Protein AF-A0A661AEM9-F1 (afdb_monomer)

Nearest PDB structures (foldseek):
  4ar0-assembly1_A  TM=7.767E-01  e=1.504E-06  Neisseria meningitidis
  4av2-assembly1_A  TM=4.487E-01  e=7.223E-09  Neisseria meningitidis MC58
  7aef-assembly1_q  TM=4.073E-01  e=1.383E-04  Algoriphagus machipongonensis
  7b5h-assembly1_AJ  TM=3.718E-01  e=1.291E-03  Nostoc sp. PCC 7120 = FACHB-418
  8kea-assembly1_C  TM=5.678E-01  e=4.218E-02  unclassified Caudoviricetes

Foldseek 3Di:
DDDDDPPPPPPPDLDQKEFQWWKWWDAQQKIKIKTFIPWFWDWDWDDDWQKIKIKTASYDALAQDKDQPVPLQWGIWHWHDDVVGSIIMIITGGVGDWDWDWDDDTRMIMIITRSNDHGDDMDMDRDDDDPDDDDDDDDDDDDDDDDDDDDDDPPPPPPPWFDWDWDDFAWLVVQLVVLLVSVVAAEAEDPPRTGTDGDTDDRHHSVVVNCVSQVVPQKDWDDDPRYIYIGHPVVVVVVVVVVVD

Sequence (245 aa):
MRKTLLFLLVFIGLYAFNLSDISVSGTEGNTIVEFTFDGEVSYTDFTMDDKIVIDLLNTKGLEGKTWDVNNGGIKNIQISEIPSGDILRVIVSCDQEYSYTISQQDSKLVMEISTGTEDFGPMNIGGAETIPPVEETEVKETETTETQEEVTPPTRVVKKKGISMEFENADMTTALRAIAEYAGMNIVIGDDVKGTVTLKLDNIYWEDALRLILQTKGYAYVIEGNVIRVGTGKQFEAEREAREL

Structure (mmCIF, N/CA/C/O backbone):
data_AF-A0A661AEM9-F1
#
_entry.id   AF-A0A661AEM9-F1
#
loop_
_atom_site.group_PDB
_atom_site.id
_atom_site.type_symbol
_atom_site.label_atom_id
_atom_site.label_alt_id
_atom_site.label_comp_id
_atom_site.label_asym_id
_atom_site.label_entity_id
_atom_site.label_seq_id
_atom_site.pdbx_PDB_ins_code
_atom_site.Cartn_x
_atom_site.Cartn_y
_atom_site.Cartn_z
_atom_site.occupancy
_atom_site.B_iso_or_equiv
_atom_site.auth_seq_id
_atom_site.auth_comp_id
_atom_site.auth_asym_id
_atom_site.auth_atom_id
_atom_site.pdbx_PDB_model_num
ATOM 1 N N . MET A 1 1 ? 42.602 38.478 -17.556 1.00 47.75 1 MET A N 1
ATOM 2 C CA . MET A 1 1 ? 42.141 37.927 -16.262 1.00 47.75 1 MET A CA 1
ATOM 3 C C . MET A 1 1 ? 41.352 36.655 -16.547 1.00 47.75 1 MET A C 1
ATOM 5 O O . MET A 1 1 ? 40.258 36.751 -17.085 1.00 47.75 1 MET A O 1
ATOM 9 N N . ARG A 1 2 ? 41.926 35.468 -16.309 1.00 36.47 2 ARG A N 1
ATOM 10 C CA . ARG A 1 2 ? 41.193 34.195 -16.432 1.00 36.47 2 ARG A CA 1
ATOM 11 C C . ARG A 1 2 ? 40.427 33.981 -15.125 1.00 36.47 2 ARG A C 1
ATOM 13 O O . ARG A 1 2 ? 41.057 33.856 -14.082 1.00 36.47 2 ARG A O 1
ATOM 20 N N . LYS A 1 3 ? 39.093 34.019 -15.172 1.00 38.72 3 LYS A N 1
ATOM 21 C CA . LYS A 1 3 ? 38.240 33.648 -14.037 1.00 38.72 3 LYS A CA 1
ATOM 22 C C . LYS A 1 3 ? 38.179 32.123 -13.991 1.00 38.72 3 LYS A C 1
ATOM 24 O O . LYS A 1 3 ? 37.571 31.513 -14.863 1.00 38.72 3 LYS A O 1
ATOM 29 N N . THR A 1 4 ? 38.852 31.523 -13.018 1.00 40.53 4 THR A N 1
ATOM 30 C CA . THR A 1 4 ? 38.696 30.104 -12.699 1.00 40.53 4 THR A CA 1
ATOM 31 C C . THR A 1 4 ? 37.323 29.938 -12.055 1.00 40.53 4 THR A C 1
ATOM 33 O O . THR A 1 4 ? 37.096 30.431 -10.953 1.00 40.53 4 THR A O 1
ATOM 36 N N . LEU A 1 5 ? 36.383 29.328 -12.776 1.00 41.25 5 LEU A N 1
ATOM 37 C CA . LEU A 1 5 ? 35.077 28.959 -12.241 1.00 41.25 5 LEU A CA 1
ATOM 38 C C . LEU A 1 5 ? 35.270 27.665 -11.441 1.00 41.25 5 LEU A C 1
ATOM 40 O O . LEU A 1 5 ? 35.552 26.615 -12.015 1.00 41.25 5 LEU A O 1
ATOM 44 N N . LEU A 1 6 ? 35.207 27.771 -10.115 1.00 35.97 6 LEU A N 1
ATOM 45 C CA . LEU A 1 6 ? 35.225 26.633 -9.204 1.00 35.97 6 LEU A CA 1
ATOM 46 C C . LEU A 1 6 ? 33.889 25.892 -9.374 1.00 35.97 6 LEU A C 1
ATOM 48 O O . LEU A 1 6 ? 32.856 26.373 -8.915 1.00 35.97 6 LEU A O 1
ATOM 52 N N . PHE A 1 7 ? 33.892 24.762 -10.079 1.00 40.22 7 PHE A N 1
ATOM 53 C CA . PHE A 1 7 ? 32.756 23.845 -10.078 1.00 40.22 7 PHE A CA 1
ATOM 54 C C . PHE A 1 7 ? 32.720 23.162 -8.709 1.00 40.22 7 PHE A C 1
ATOM 56 O O . PHE A 1 7 ? 33.533 22.285 -8.420 1.00 40.22 7 PHE A O 1
ATOM 63 N N . LEU A 1 8 ? 31.807 23.612 -7.849 1.00 33.28 8 LEU A N 1
ATOM 64 C CA . LEU A 1 8 ? 31.432 22.879 -6.649 1.00 33.28 8 LEU A CA 1
ATOM 65 C C . LEU A 1 8 ? 30.644 21.649 -7.116 1.00 33.28 8 LEU A C 1
ATOM 67 O O . LEU A 1 8 ? 29.471 21.742 -7.467 1.00 33.28 8 LEU A O 1
ATOM 71 N N . LEU A 1 9 ? 31.334 20.516 -7.204 1.00 39.66 9 LEU A N 1
ATOM 72 C CA . LEU A 1 9 ? 30.749 19.218 -7.508 1.00 39.66 9 LEU A CA 1
ATOM 73 C C . LEU A 1 9 ? 29.978 18.777 -6.256 1.00 39.66 9 LEU A C 1
ATOM 75 O O . LEU A 1 9 ? 30.563 18.255 -5.309 1.00 39.66 9 LEU A O 1
ATOM 79 N N . VAL A 1 10 ? 28.678 19.074 -6.209 1.00 38.91 10 VAL A N 1
ATOM 80 C CA . VAL A 1 10 ? 27.787 18.496 -5.198 1.00 38.91 10 VAL A CA 1
ATOM 81 C C . VAL A 1 10 ? 27.594 17.037 -5.587 1.00 38.91 10 VAL A C 1
ATOM 83 O O . VAL A 1 10 ? 26.879 16.726 -6.535 1.00 38.91 10 VAL A O 1
ATOM 86 N N . PHE A 1 11 ? 28.291 16.149 -4.884 1.00 41.12 11 PHE A N 1
ATOM 87 C CA . PHE A 1 11 ? 27.979 14.726 -4.866 1.00 41.12 11 PHE A CA 1
ATOM 88 C C . PHE A 1 11 ? 26.597 14.576 -4.220 1.00 41.12 11 PHE A C 1
ATOM 90 O O . PHE A 1 11 ? 26.476 14.613 -2.998 1.00 41.12 11 PHE A O 1
ATOM 97 N N . ILE A 1 12 ? 25.546 14.449 -5.029 1.00 43.31 12 ILE A N 1
ATOM 98 C CA . ILE A 1 12 ? 24.276 13.904 -4.549 1.00 43.31 12 ILE A CA 1
ATOM 99 C C . ILE A 1 12 ? 24.501 12.394 -4.528 1.00 43.31 12 ILE A C 1
ATOM 101 O O . ILE A 1 12 ? 24.427 11.735 -5.560 1.00 43.31 12 ILE A O 1
AT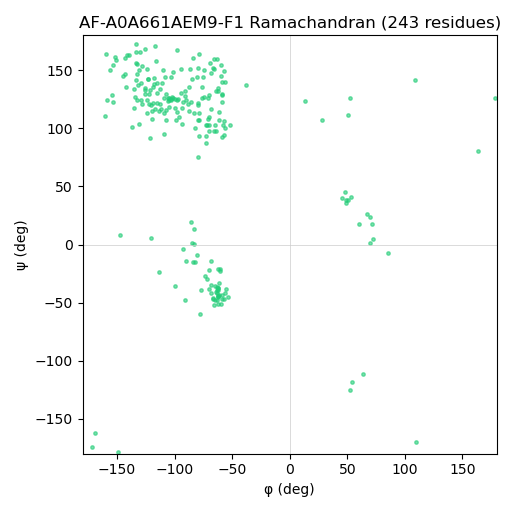OM 105 N N . GLY A 1 13 ? 24.923 11.861 -3.381 1.00 44.94 13 GLY A N 1
ATOM 106 C CA . GLY A 1 13 ? 24.938 10.412 -3.192 1.00 44.94 13 GLY A CA 1
ATOM 107 C C . GLY A 1 13 ? 23.516 9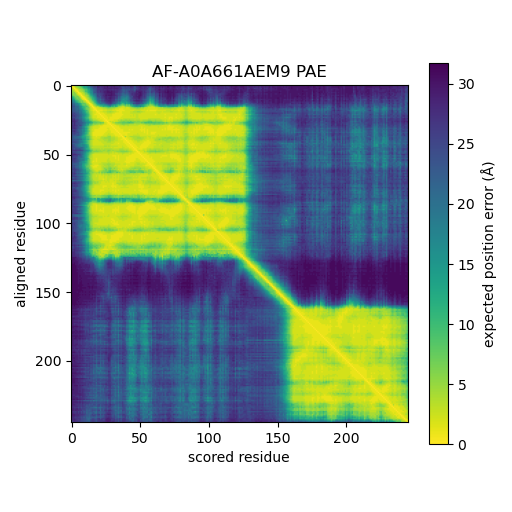.872 -3.348 1.00 44.94 13 GLY A C 1
ATOM 108 O O . GLY A 1 13 ? 22.574 10.559 -2.955 1.00 44.94 13 GLY A O 1
ATOM 109 N N . LEU A 1 14 ? 23.363 8.665 -3.903 1.00 51.03 14 LEU A N 1
ATOM 110 C CA . LEU A 1 14 ? 22.123 7.896 -3.777 1.00 51.03 14 LEU A CA 1
ATOM 111 C C . LEU A 1 14 ? 21.847 7.704 -2.278 1.00 51.03 14 LEU A C 1
ATOM 113 O O . LEU A 1 14 ? 22.427 6.824 -1.642 1.00 51.03 14 LEU A O 1
ATOM 117 N N . TYR A 1 15 ? 21.043 8.587 -1.694 1.00 59.00 15 TYR A N 1
ATOM 118 C CA . TYR A 1 15 ? 20.643 8.501 -0.298 1.00 59.00 15 TYR A CA 1
ATOM 119 C C . TYR A 1 15 ? 19.400 7.621 -0.234 1.00 59.00 15 TYR A C 1
ATOM 121 O O . TYR A 1 15 ? 18.362 7.974 -0.789 1.00 59.00 15 TYR A O 1
ATOM 129 N N . ALA A 1 16 ? 19.525 6.463 0.410 1.00 64.62 16 ALA A N 1
ATOM 130 C CA . ALA A 1 16 ? 18.359 5.736 0.884 1.00 64.62 16 ALA A CA 1
ATOM 131 C C . ALA A 1 16 ? 17.846 6.445 2.142 1.00 64.62 16 ALA A C 1
ATOM 133 O O . ALA A 1 16 ? 18.656 6.803 3.000 1.00 64.62 16 ALA A O 1
ATOM 134 N N . PHE A 1 17 ? 16.534 6.636 2.249 1.00 85.06 17 PHE A N 1
ATOM 135 C CA . PHE A 1 17 ? 15.926 7.175 3.461 1.00 85.06 17 PHE A CA 1
ATOM 136 C C . PHE A 1 17 ? 16.039 6.162 4.598 1.00 85.06 17 PHE A C 1
ATOM 138 O O . PHE A 1 17 ? 16.012 4.949 4.374 1.00 85.06 17 PHE A O 1
ATOM 145 N N . ASN A 1 18 ? 16.165 6.641 5.827 1.00 89.19 18 ASN A N 1
ATOM 146 C CA . ASN A 1 18 ? 16.277 5.805 7.009 1.00 89.19 18 ASN A CA 1
ATOM 147 C C . ASN A 1 18 ? 14.996 5.854 7.842 1.00 89.19 18 ASN A C 1
ATOM 149 O O . ASN A 1 18 ? 14.673 6.894 8.408 1.00 89.19 18 ASN A O 1
ATOM 153 N N . LEU A 1 19 ? 14.298 4.723 7.965 1.00 91.69 19 LEU A N 1
ATOM 154 C CA . LEU A 1 19 ? 13.287 4.500 8.992 1.00 91.69 19 LEU A CA 1
ATOM 155 C C . LEU A 1 19 ? 13.991 4.372 10.346 1.00 91.69 19 LEU A C 1
ATOM 157 O O . LEU A 1 19 ? 14.691 3.393 10.614 1.00 91.69 19 LEU A O 1
ATOM 161 N N . SER A 1 20 ? 13.797 5.380 11.186 1.00 90.88 20 SER A N 1
ATOM 162 C CA . SER A 1 20 ? 14.494 5.533 12.463 1.00 90.88 20 SER A CA 1
ATOM 163 C C . SER A 1 20 ? 13.657 5.078 13.655 1.00 90.88 20 SER A C 1
ATOM 165 O O . SER A 1 20 ? 14.203 4.492 14.589 1.00 90.88 20 SER A O 1
ATOM 167 N N . ASP A 1 21 ? 12.339 5.291 13.611 1.00 91.62 21 ASP A N 1
ATOM 168 C CA . ASP A 1 21 ? 11.442 4.920 14.702 1.00 91.62 21 ASP A CA 1
ATOM 169 C C . ASP A 1 21 ? 10.030 4.584 14.216 1.00 91.62 21 ASP A C 1
ATOM 171 O O . ASP A 1 21 ? 9.601 4.997 13.134 1.00 91.62 21 ASP A O 1
ATOM 175 N N . ILE A 1 22 ? 9.319 3.828 15.050 1.00 93.31 22 ILE A N 1
ATOM 176 C CA . ILE A 1 22 ? 7.912 3.475 14.882 1.00 93.31 22 ILE A CA 1
ATOM 177 C C . ILE A 1 22 ? 7.233 3.680 16.233 1.00 93.31 22 ILE A C 1
ATOM 179 O O . ILE A 1 22 ? 7.686 3.115 17.232 1.00 93.31 22 ILE A O 1
ATOM 183 N N . SER A 1 23 ? 6.144 4.442 16.252 1.00 93.19 23 SER A N 1
ATOM 184 C CA . SER A 1 23 ? 5.339 4.694 17.448 1.00 93.19 23 SER A CA 1
ATOM 185 C C . SER A 1 23 ? 3.889 4.286 17.222 1.00 93.19 23 SER A C 1
ATOM 187 O O . SER A 1 23 ? 3.364 4.469 16.126 1.00 93.19 23 SER A O 1
ATOM 189 N N . VAL A 1 24 ? 3.245 3.733 18.249 1.00 94.25 24 VAL A N 1
ATOM 190 C CA . VAL A 1 24 ? 1.826 3.351 18.221 1.00 94.25 24 VAL A CA 1
ATOM 191 C C . VAL A 1 24 ? 1.089 4.038 19.364 1.00 94.25 24 VAL A C 1
ATOM 193 O O . VAL A 1 24 ? 1.460 3.851 20.520 1.00 94.25 24 VAL A O 1
ATOM 196 N N . SER A 1 25 ? 0.034 4.791 19.072 1.00 93.12 25 SER A N 1
ATOM 197 C CA . SER A 1 25 ? -0.828 5.445 20.069 1.00 93.12 25 SER A CA 1
ATOM 198 C C . SER A 1 25 ? -2.311 5.227 19.762 1.00 93.12 25 SER A C 1
ATOM 200 O O . SER A 1 25 ? -2.678 4.785 18.671 1.00 93.12 25 SER A O 1
ATOM 202 N N . GLY A 1 26 ? -3.172 5.507 20.738 1.00 89.56 26 GLY A N 1
ATOM 203 C CA . GLY A 1 26 ? -4.623 5.467 20.589 1.00 89.56 26 GLY A CA 1
ATOM 204 C C . GLY A 1 26 ? -5.222 6.850 20.761 1.00 89.56 26 GLY A C 1
ATOM 205 O O . GLY A 1 26 ? -4.818 7.592 21.657 1.00 89.56 26 GLY A O 1
ATOM 206 N N . THR A 1 27 ? -6.192 7.163 19.916 1.00 86.69 27 THR A N 1
ATOM 207 C CA . THR A 1 27 ? -7.097 8.306 20.034 1.00 86.69 27 THR A CA 1
ATOM 208 C C . THR A 1 27 ? -8.539 7.800 19.976 1.00 86.69 27 THR A C 1
ATOM 210 O O . THR A 1 27 ? -8.769 6.644 19.616 1.00 86.69 27 THR A O 1
ATOM 213 N N . GLU A 1 28 ? -9.518 8.643 20.309 1.00 85.25 28 GLU A N 1
ATOM 214 C CA . GLU A 1 28 ? -10.933 8.262 20.345 1.00 85.25 28 GLU A CA 1
ATOM 215 C C . GLU A 1 28 ? -11.376 7.596 19.027 1.00 85.25 28 GLU A C 1
ATOM 217 O O . GLU A 1 28 ? -11.591 8.245 18.002 1.00 85.25 28 GLU A O 1
ATOM 222 N N . GLY A 1 29 ? -11.500 6.266 19.059 1.00 84.06 29 GLY A N 1
ATOM 223 C CA . GLY A 1 29 ? -11.920 5.441 17.933 1.00 84.06 29 GLY A CA 1
ATOM 224 C C . GLY A 1 29 ? -10.821 5.011 16.954 1.00 84.06 29 GLY A C 1
ATOM 225 O O . GLY A 1 29 ? -11.112 4.168 16.100 1.00 84.06 29 GLY A O 1
ATOM 226 N N . ASN A 1 30 ? -9.584 5.506 17.068 1.00 90.75 30 ASN A N 1
ATOM 227 C CA . ASN A 1 30 ? -8.516 5.231 16.104 1.00 90.75 30 ASN A CA 1
ATOM 228 C C . ASN A 1 30 ? -7.190 4.825 16.762 1.00 90.75 30 ASN A C 1
ATOM 230 O O . ASN A 1 30 ? -6.798 5.308 17.819 1.00 90.75 30 ASN A O 1
ATOM 234 N N . THR A 1 31 ? -6.447 3.952 16.092 1.00 93.88 31 THR A N 1
ATOM 235 C CA . THR A 1 31 ? -5.056 3.642 16.425 1.00 93.88 31 THR A CA 1
ATOM 236 C C . THR A 1 31 ? -4.142 4.313 15.421 1.00 93.88 31 THR A C 1
ATOM 238 O O . THR A 1 31 ? -4.302 4.140 14.213 1.00 93.88 31 THR A O 1
ATOM 241 N N . ILE A 1 32 ? -3.186 5.082 15.926 1.00 95.25 32 ILE A N 1
ATOM 242 C CA . ILE A 1 32 ? -2.226 5.834 15.131 1.00 95.25 32 ILE A CA 1
ATOM 243 C C . ILE A 1 32 ? -0.899 5.086 15.139 1.00 95.25 32 ILE A C 1
ATOM 245 O O . ILE A 1 32 ? -0.365 4.776 16.202 1.00 95.25 32 ILE A O 1
ATOM 249 N N . VAL A 1 33 ? -0.359 4.812 13.955 1.00 95.62 33 VAL A N 1
ATOM 250 C CA . VAL A 1 33 ? 0.999 4.297 13.771 1.00 95.62 33 VAL A CA 1
ATOM 251 C C . VAL A 1 33 ? 1.816 5.360 13.052 1.00 95.62 33 VAL A C 1
ATOM 253 O O . VAL A 1 33 ? 1.534 5.703 11.904 1.00 95.62 33 VAL A O 1
ATOM 256 N N . GLU A 1 34 ? 2.829 5.892 13.725 1.00 95.44 34 GLU A N 1
ATOM 257 C CA . GLU A 1 34 ? 3.745 6.879 13.160 1.00 95.44 34 GLU A CA 1
ATOM 258 C C . GLU A 1 34 ? 5.077 6.223 12.798 1.00 95.44 34 GLU A C 1
ATOM 260 O O . GLU A 1 34 ? 5.743 5.641 13.654 1.00 95.44 34 GLU A O 1
ATOM 265 N N . PHE A 1 35 ? 5.501 6.372 11.546 1.00 94.44 35 PHE A N 1
ATOM 266 C CA . PHE A 1 35 ? 6.825 5.976 11.069 1.00 94.44 35 PHE A CA 1
ATOM 267 C C . PHE A 1 35 ? 7.683 7.229 10.887 1.00 94.44 35 PHE A C 1
ATOM 269 O O . PHE A 1 35 ? 7.282 8.147 10.170 1.00 94.44 35 PHE A O 1
ATOM 276 N N . THR A 1 36 ? 8.852 7.278 11.530 1.00 93.81 36 THR A N 1
ATOM 277 C CA . THR A 1 36 ? 9.748 8.446 11.494 1.00 93.81 36 THR A CA 1
ATOM 278 C C . THR A 1 36 ? 10.957 8.185 10.610 1.00 93.81 36 THR A C 1
ATOM 280 O O . THR A 1 36 ? 11.714 7.238 10.839 1.00 93.81 36 THR A O 1
ATOM 283 N N . PHE A 1 37 ? 11.184 9.074 9.650 1.00 92.25 37 PHE A N 1
ATOM 284 C CA . PHE A 1 37 ? 12.256 8.994 8.666 1.00 92.25 37 PHE A CA 1
ATOM 285 C C . PHE A 1 37 ? 13.249 10.157 8.792 1.00 92.25 37 PHE A C 1
ATOM 287 O O . PHE A 1 37 ? 13.004 11.138 9.496 1.00 92.25 37 PHE A O 1
ATOM 294 N N . ASP A 1 38 ? 14.366 10.076 8.074 1.00 85.31 38 ASP A N 1
ATOM 295 C CA . ASP A 1 38 ? 15.308 11.188 7.880 1.00 85.31 38 ASP A CA 1
ATOM 296 C C . ASP A 1 38 ? 14.925 12.124 6.712 1.00 85.31 38 ASP A C 1
ATOM 298 O O . ASP A 1 38 ? 15.605 13.123 6.466 1.00 85.31 38 ASP A O 1
ATOM 302 N N . GLY A 1 39 ? 13.805 11.854 6.033 1.00 80.44 39 GLY A N 1
ATOM 303 C CA . GLY A 1 39 ? 13.255 12.685 4.964 1.00 80.44 39 GLY A CA 1
ATOM 304 C C . GLY A 1 39 ? 11.864 12.240 4.504 1.00 80.44 39 GLY A C 1
ATOM 305 O O . GLY A 1 39 ? 11.249 11.357 5.095 1.00 80.44 39 GLY A O 1
ATOM 306 N N . GLU A 1 40 ? 11.357 12.879 3.451 1.00 77.44 40 GLU A N 1
ATOM 307 C CA . GLU A 1 40 ? 10.081 12.511 2.832 1.00 77.44 40 GLU A CA 1
ATOM 308 C C . GLU A 1 40 ? 10.240 11.221 2.019 1.00 77.44 40 GLU A C 1
ATOM 310 O O . GLU A 1 40 ? 11.114 11.131 1.156 1.00 77.44 40 GLU A O 1
ATOM 315 N N . VAL A 1 41 ? 9.388 10.229 2.279 1.00 79.19 41 VAL A N 1
ATOM 316 C CA . VAL A 1 41 ? 9.497 8.901 1.666 1.00 79.19 41 VAL A CA 1
ATOM 317 C C . VAL A 1 41 ? 8.404 8.665 0.633 1.00 79.19 41 VAL A C 1
ATOM 319 O O . VAL A 1 41 ? 7.259 9.078 0.789 1.00 79.19 41 VAL A O 1
ATOM 322 N N . SER A 1 42 ? 8.754 7.956 -0.438 1.00 76.69 42 SER A N 1
ATOM 323 C CA . SER A 1 42 ? 7.765 7.413 -1.371 1.00 76.69 42 SER A CA 1
ATOM 324 C C . SER A 1 42 ? 7.309 6.042 -0.889 1.00 76.69 42 SER A C 1
ATOM 326 O O . SER A 1 42 ? 8.140 5.209 -0.524 1.00 76.69 42 SER A O 1
ATOM 328 N N . TYR A 1 43 ? 6.004 5.790 -0.924 1.00 80.00 43 TYR A N 1
ATOM 329 C CA . TYR A 1 43 ? 5.431 4.532 -0.460 1.00 80.00 43 TYR A CA 1
ATOM 330 C C . TYR A 1 43 ? 4.250 4.084 -1.323 1.00 80.00 43 TYR A C 1
ATOM 332 O O . TYR A 1 43 ? 3.633 4.877 -2.036 1.00 80.00 43 TYR A O 1
ATOM 340 N N . THR A 1 44 ? 3.932 2.799 -1.231 1.00 69.88 44 THR A N 1
ATOM 341 C CA . THR A 1 44 ? 2.652 2.223 -1.659 1.00 69.88 44 THR A CA 1
ATOM 342 C C . THR A 1 44 ? 2.110 1.355 -0.539 1.00 69.88 44 THR A C 1
ATOM 344 O O . THR A 1 44 ? 2.897 0.772 0.201 1.00 69.88 44 THR A O 1
ATOM 347 N N . ASP A 1 45 ? 0.797 1.224 -0.424 1.00 79.94 45 ASP A N 1
ATOM 348 C CA . ASP A 1 45 ? 0.166 0.406 0.604 1.00 79.94 45 ASP A CA 1
ATOM 349 C C . ASP A 1 45 ? -0.944 -0.483 0.035 1.00 79.94 45 ASP A C 1
ATOM 351 O O . ASP A 1 45 ? -1.483 -0.225 -1.044 1.00 79.94 45 ASP A O 1
ATOM 355 N N . PHE A 1 46 ? -1.240 -1.575 0.736 1.00 65.62 46 PHE A N 1
ATOM 356 C CA . PHE A 1 46 ? -2.348 -2.476 0.428 1.00 65.62 46 PHE A CA 1
ATOM 357 C C . PHE A 1 46 ? -2.742 -3.309 1.651 1.00 65.62 46 PHE A C 1
ATOM 359 O O . PHE A 1 46 ? -1.971 -3.462 2.599 1.00 65.62 46 PHE A O 1
ATOM 366 N N . THR A 1 47 ? -3.926 -3.915 1.603 1.00 68.06 47 THR A N 1
ATOM 367 C CA . THR A 1 47 ? -4.394 -4.863 2.622 1.00 68.06 47 THR A CA 1
ATOM 368 C C . THR A 1 47 ? -4.271 -6.301 2.125 1.00 68.06 47 THR A C 1
ATOM 370 O O . THR A 1 47 ? -4.481 -6.594 0.949 1.00 68.06 47 THR A O 1
ATOM 373 N N . MET A 1 48 ? -3.939 -7.217 3.029 1.00 63.06 48 MET A N 1
ATOM 374 C CA . MET A 1 48 ? -3.979 -8.660 2.818 1.00 63.06 48 MET A CA 1
ATOM 375 C C . MET A 1 48 ? -4.591 -9.309 4.061 1.00 63.06 48 MET A C 1
ATOM 377 O O . MET A 1 48 ? -3.906 -9.466 5.070 1.00 63.06 48 MET A O 1
ATOM 381 N N . ASP A 1 49 ? -5.870 -9.678 3.986 1.00 82.38 49 ASP A N 1
ATOM 382 C CA . ASP A 1 49 ? -6.648 -10.190 5.120 1.00 82.38 49 ASP A CA 1
ATOM 383 C C . ASP A 1 49 ? -6.601 -9.230 6.330 1.00 82.38 49 ASP A C 1
ATOM 385 O O . ASP A 1 49 ? -7.005 -8.075 6.232 1.00 82.38 49 ASP A O 1
ATOM 389 N N . ASP A 1 50 ? -6.066 -9.689 7.465 1.00 79.38 50 ASP A N 1
ATOM 390 C CA . ASP A 1 50 ? -5.881 -8.910 8.691 1.00 79.38 50 ASP A CA 1
ATOM 391 C C . ASP A 1 50 ? -4.605 -8.053 8.684 1.00 79.38 50 ASP A C 1
ATOM 393 O O . ASP A 1 50 ? -4.176 -7.592 9.738 1.00 79.38 50 ASP A O 1
ATOM 397 N N . LYS A 1 51 ? -3.948 -7.866 7.532 1.00 83.62 51 LYS A N 1
ATOM 398 C CA . LYS A 1 51 ? -2.655 -7.171 7.436 1.00 83.62 51 LYS A CA 1
ATOM 399 C C . LYS A 1 51 ? -2.738 -5.932 6.578 1.00 83.62 51 LYS A C 1
ATOM 401 O O . LYS A 1 51 ? -3.224 -5.990 5.454 1.00 83.62 51 LYS A O 1
ATOM 406 N N . ILE A 1 52 ? -2.145 -4.852 7.059 1.00 83.06 52 ILE A N 1
ATOM 407 C CA . ILE A 1 52 ? -1.844 -3.670 6.258 1.00 83.06 52 ILE A CA 1
ATOM 408 C C . ILE A 1 52 ? -0.363 -3.737 5.901 1.00 83.06 52 ILE A C 1
ATOM 410 O O . ILE A 1 52 ? 0.492 -3.908 6.771 1.00 83.06 52 ILE A O 1
ATOM 414 N N . VAL A 1 53 ? -0.053 -3.650 4.616 1.00 82.19 53 VAL A N 1
ATOM 415 C CA . VAL A 1 53 ? 1.306 -3.736 4.089 1.00 82.19 53 VAL A CA 1
ATOM 416 C C . VAL A 1 53 ? 1.670 -2.402 3.464 1.00 82.19 53 VAL A C 1
ATOM 418 O O . VAL A 1 53 ? 0.908 -1.879 2.660 1.00 82.19 53 VAL A O 1
ATOM 421 N N . ILE A 1 54 ? 2.837 -1.869 3.818 1.00 87.00 54 ILE A N 1
ATOM 422 C CA . ILE A 1 54 ? 3.402 -0.646 3.246 1.00 87.00 54 ILE A CA 1
ATOM 423 C C . ILE A 1 54 ? 4.747 -1.003 2.622 1.00 87.00 54 ILE A C 1
ATOM 425 O O . ILE A 1 54 ? 5.654 -1.456 3.314 1.00 87.00 54 ILE A O 1
ATOM 429 N N . ASP A 1 55 ? 4.888 -0.778 1.327 1.00 81.38 55 ASP A N 1
ATOM 430 C CA . ASP A 1 55 ? 6.153 -0.874 0.612 1.00 81.38 55 ASP A CA 1
ATOM 431 C C . ASP A 1 55 ? 6.764 0.527 0.516 1.00 81.38 55 ASP A C 1
ATOM 433 O O . ASP A 1 55 ? 6.252 1.392 -0.196 1.00 81.38 55 ASP A O 1
ATOM 437 N N . LEU A 1 56 ? 7.849 0.753 1.255 1.00 83.50 56 LEU A N 1
ATOM 438 C CA . LEU A 1 56 ? 8.612 1.999 1.288 1.00 83.50 56 LEU A CA 1
ATOM 439 C C . LEU A 1 56 ? 9.754 1.910 0.270 1.00 83.50 56 LEU A C 1
ATOM 441 O O . LEU A 1 56 ? 10.586 1.002 0.335 1.00 83.50 56 LEU A O 1
ATOM 445 N N . LEU A 1 57 ? 9.800 2.842 -0.678 1.00 78.06 57 LEU A N 1
ATOM 446 C CA . LEU A 1 57 ? 10.781 2.838 -1.762 1.00 78.06 57 LEU A CA 1
ATOM 447 C C . LEU A 1 57 ? 12.083 3.501 -1.311 1.00 78.06 57 LEU A C 1
ATOM 449 O O . LEU A 1 57 ? 12.055 4.512 -0.609 1.00 78.06 57 LEU A O 1
ATOM 453 N N . ASN A 1 58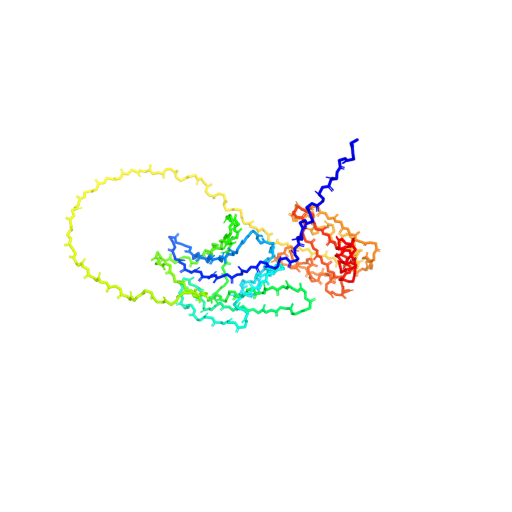 ? 13.222 2.960 -1.752 1.00 81.75 58 ASN A N 1
ATOM 454 C CA . ASN A 1 58 ? 14.562 3.476 -1.454 1.00 81.75 58 ASN A CA 1
ATOM 455 C C . ASN A 1 58 ? 14.769 3.744 0.045 1.00 81.75 58 ASN A C 1
ATOM 457 O O . ASN A 1 58 ? 15.406 4.724 0.426 1.00 81.75 58 ASN A O 1
ATOM 461 N N . THR A 1 59 ? 14.179 2.908 0.897 1.00 85.00 59 THR A N 1
ATOM 462 C CA . THR A 1 59 ? 14.176 3.090 2.350 1.00 85.00 59 THR A CA 1
ATOM 463 C C . THR A 1 59 ? 14.885 1.916 3.009 1.00 85.00 59 THR A C 1
ATOM 465 O O . THR A 1 59 ? 14.790 0.782 2.548 1.00 85.00 59 THR A O 1
ATOM 468 N N . LYS A 1 60 ? 15.622 2.196 4.079 1.00 89.38 60 LYS A N 1
ATOM 469 C CA . LYS A 1 60 ? 16.345 1.235 4.918 1.00 89.38 60 LYS A CA 1
ATOM 470 C C . LYS A 1 60 ? 16.068 1.536 6.385 1.00 89.38 60 LYS A C 1
ATOM 472 O O . LYS A 1 60 ? 15.502 2.574 6.706 1.00 89.38 60 LYS A O 1
ATOM 477 N N . GLY A 1 61 ? 16.513 0.678 7.283 1.00 85.12 61 GLY A N 1
ATOM 478 C CA . GLY A 1 61 ? 16.333 0.799 8.720 1.00 85.12 61 GLY A CA 1
ATOM 479 C C . GLY A 1 61 ? 15.354 -0.227 9.278 1.00 85.12 61 GLY A C 1
ATOM 480 O O . GLY A 1 61 ? 14.319 -0.538 8.692 1.00 85.12 61 GLY A O 1
ATOM 481 N N . LEU A 1 62 ? 15.697 -0.731 10.464 1.00 83.81 62 LEU A N 1
ATOM 482 C CA . LEU A 1 62 ? 14.898 -1.677 11.243 1.00 83.81 62 LEU A CA 1
ATOM 483 C C . LEU A 1 62 ? 14.600 -3.015 10.539 1.00 83.81 62 LEU A C 1
ATOM 485 O O . LEU A 1 62 ? 13.717 -3.751 10.978 1.00 83.81 62 LEU A O 1
ATOM 489 N N . GLU A 1 63 ? 15.350 -3.358 9.495 1.00 82.50 63 GLU A N 1
ATOM 490 C CA . GLU A 1 63 ? 15.172 -4.572 8.704 1.00 82.50 63 GLU A CA 1
ATOM 491 C C . GLU A 1 63 ? 15.227 -5.835 9.568 1.00 82.50 63 GLU A C 1
ATOM 493 O O . GLU A 1 63 ? 16.047 -5.969 10.480 1.00 82.50 63 GLU A O 1
ATOM 498 N N . GLY A 1 64 ? 14.357 -6.799 9.260 1.00 73.75 64 GLY A N 1
ATOM 499 C CA . GLY A 1 64 ? 14.320 -8.098 9.929 1.00 73.75 64 GLY A CA 1
ATOM 500 C C . GLY A 1 64 ? 13.771 -8.054 11.357 1.00 73.75 64 GLY A C 1
ATOM 501 O O . GLY A 1 64 ? 13.787 -9.083 12.035 1.00 73.75 64 GLY A O 1
ATOM 502 N N . LYS A 1 65 ? 13.288 -6.897 11.827 1.00 84.06 65 LYS A N 1
ATOM 503 C CA . LYS A 1 65 ? 12.666 -6.763 13.146 1.00 84.06 65 LYS A CA 1
ATOM 504 C C . LYS A 1 65 ? 11.177 -7.098 13.104 1.00 84.06 65 LYS A C 1
ATOM 506 O O . LYS A 1 65 ? 10.489 -6.947 12.093 1.00 84.06 65 LYS A O 1
ATOM 511 N N . THR A 1 66 ? 10.676 -7.580 14.233 1.00 88.75 66 THR A N 1
ATOM 512 C CA . THR A 1 66 ? 9.252 -7.801 14.490 1.00 88.75 66 THR A CA 1
ATOM 513 C C . THR A 1 66 ? 8.976 -7.442 15.939 1.00 88.75 66 THR A C 1
ATOM 515 O O . THR A 1 66 ? 9.750 -7.823 16.818 1.00 88.75 66 THR A O 1
ATOM 518 N N . TRP A 1 67 ? 7.889 -6.718 16.178 1.00 89.75 67 TRP A N 1
ATOM 519 C CA . TRP A 1 67 ? 7.462 -6.307 17.510 1.00 89.75 67 TRP A CA 1
ATOM 520 C C . TRP A 1 67 ? 6.029 -6.734 17.754 1.00 89.75 67 TRP A C 1
ATOM 522 O O . TRP A 1 67 ? 5.147 -6.439 16.948 1.00 89.75 67 TRP A O 1
ATOM 532 N N . ASP A 1 68 ? 5.805 -7.387 18.887 1.00 87.44 68 ASP A N 1
ATOM 533 C CA . ASP A 1 68 ? 4.470 -7.685 19.385 1.00 87.44 68 ASP A CA 1
ATOM 534 C C . ASP A 1 68 ? 3.897 -6.423 20.040 1.00 87.44 68 ASP A C 1
ATOM 536 O O . ASP A 1 68 ? 4.413 -5.951 21.052 1.00 87.44 68 ASP A O 1
ATOM 540 N N . VAL A 1 69 ? 2.850 -5.861 19.437 1.00 90.50 69 VAL A N 1
ATOM 541 C CA . VAL A 1 69 ? 2.204 -4.617 19.888 1.00 90.50 69 VAL A CA 1
ATOM 542 C C . VAL A 1 69 ? 1.067 -4.938 20.857 1.00 90.50 69 VAL A C 1
ATOM 544 O O . VAL A 1 69 ? 1.004 -4.365 21.939 1.00 90.50 69 VAL A O 1
ATOM 547 N N . ASN A 1 70 ? 0.202 -5.891 20.491 1.00 90.69 70 ASN A N 1
ATOM 548 C CA . ASN A 1 70 ? -0.949 -6.367 21.272 1.00 90.69 70 ASN A CA 1
ATOM 549 C C . ASN A 1 70 ? -1.807 -5.252 21.901 1.00 90.69 70 ASN A C 1
ATOM 551 O O . ASN A 1 70 ? -2.253 -5.375 23.043 1.00 90.69 70 ASN A O 1
ATOM 555 N N . ASN A 1 71 ? -2.025 -4.162 21.169 1.00 89.81 71 ASN A N 1
ATOM 556 C CA . ASN A 1 71 ? -2.785 -3.008 21.641 1.00 89.81 71 ASN A CA 1
ATOM 557 C C . ASN A 1 71 ? -3.404 -2.251 20.458 1.00 89.81 71 ASN A C 1
ATOM 559 O O . ASN A 1 71 ? -2.898 -2.347 19.339 1.00 89.81 71 ASN A O 1
ATOM 563 N N . GLY A 1 72 ? -4.501 -1.525 20.692 1.00 91.12 72 GLY A N 1
ATOM 564 C CA . GLY A 1 72 ? -5.185 -0.742 19.659 1.00 91.12 72 GLY A CA 1
ATOM 565 C C . GLY A 1 72 ? -5.537 -1.560 18.412 1.00 91.12 72 GLY A C 1
ATOM 566 O O . GLY A 1 72 ? -5.278 -1.128 17.301 1.00 91.12 72 GLY A O 1
ATOM 567 N N . GLY A 1 73 ? -5.999 -2.803 18.565 1.00 91.25 73 GLY A N 1
ATOM 568 C CA . GLY A 1 73 ? -6.309 -3.682 17.428 1.00 91.25 73 GLY A CA 1
ATOM 569 C C . GLY A 1 73 ? -5.099 -4.178 16.616 1.00 91.25 73 GLY A C 1
ATOM 570 O O . GLY A 1 73 ? -5.284 -4.932 15.662 1.00 91.25 73 GLY A O 1
ATOM 571 N N . ILE A 1 74 ? -3.860 -3.819 16.978 1.00 96.06 74 ILE A N 1
ATOM 572 C CA . ILE A 1 74 ? -2.629 -4.282 16.319 1.00 96.06 74 ILE A CA 1
ATOM 573 C C . ILE A 1 74 ? -2.026 -5.446 17.112 1.00 96.06 74 ILE A C 1
ATOM 575 O O . ILE A 1 74 ? -1.709 -5.321 18.295 1.00 96.06 74 ILE A O 1
ATOM 579 N N . LYS A 1 75 ? -1.808 -6.584 16.442 1.00 92.44 75 LYS A N 1
ATOM 580 C CA . LYS A 1 75 ? -1.098 -7.753 16.984 1.00 92.44 75 LYS A CA 1
ATOM 581 C C . LYS A 1 75 ? 0.413 -7.522 16.963 1.00 92.44 75 LYS A C 1
ATOM 583 O O . LYS A 1 75 ? 1.057 -7.551 18.007 1.00 92.44 75 LYS A O 1
ATOM 588 N N . ASN A 1 76 ? 0.980 -7.287 15.780 1.00 91.69 76 ASN A N 1
ATOM 589 C CA . ASN A 1 76 ? 2.418 -7.081 15.599 1.00 91.69 76 ASN A CA 1
ATOM 590 C C . ASN A 1 76 ? 2.737 -6.194 14.394 1.00 91.69 76 ASN A C 1
ATOM 592 O O . ASN A 1 76 ? 1.918 -6.036 13.488 1.00 91.69 76 ASN A O 1
ATOM 596 N N . ILE A 1 77 ? 3.950 -5.647 14.394 1.00 94.81 77 ILE A N 1
ATOM 597 C CA . ILE A 1 77 ? 4.534 -4.918 13.267 1.00 94.81 77 ILE A CA 1
ATOM 598 C C . ILE A 1 77 ? 5.838 -5.609 12.875 1.00 94.81 77 ILE A C 1
ATOM 600 O O . ILE A 1 77 ? 6.688 -5.865 13.727 1.00 94.81 77 ILE A O 1
ATOM 604 N N . GLN A 1 78 ? 6.001 -5.915 11.591 1.00 92.19 78 GLN A N 1
ATOM 605 C CA . GLN A 1 78 ? 7.184 -6.559 11.025 1.00 92.19 78 GLN A CA 1
ATOM 606 C C . GLN A 1 78 ? 7.786 -5.698 9.916 1.00 92.19 78 GLN A C 1
ATOM 608 O O . GLN A 1 78 ? 7.063 -5.125 9.106 1.00 92.19 78 GLN A O 1
ATOM 613 N N . ILE A 1 79 ? 9.116 -5.674 9.844 1.00 92.44 79 ILE A N 1
ATOM 614 C CA . ILE A 1 79 ? 9.876 -4.984 8.801 1.00 92.44 79 ILE A CA 1
ATOM 615 C C . ILE A 1 79 ? 10.707 -6.012 8.035 1.00 92.44 79 ILE A C 1
ATOM 617 O O . ILE A 1 79 ? 11.530 -6.723 8.614 1.00 92.44 79 ILE A O 1
ATOM 621 N N . SER A 1 80 ? 10.503 -6.096 6.724 1.00 79.75 80 SER A N 1
ATOM 622 C CA . SER A 1 80 ? 11.229 -6.997 5.828 1.00 79.75 80 SER A CA 1
ATOM 623 C C . SER A 1 80 ? 11.847 -6.219 4.679 1.00 79.75 80 SER A C 1
ATOM 625 O O . SER A 1 80 ? 11.177 -5.426 4.032 1.00 79.75 80 SER A O 1
ATOM 627 N N . GLU A 1 81 ? 13.103 -6.499 4.360 1.00 78.81 81 GLU A N 1
ATOM 628 C CA . GLU A 1 81 ? 13.718 -6.006 3.129 1.00 78.81 81 GLU A CA 1
ATOM 629 C C . GLU A 1 81 ? 13.292 -6.887 1.945 1.00 78.81 81 GLU A C 1
ATOM 631 O O . GLU A 1 81 ? 13.150 -8.108 2.086 1.00 78.81 81 GLU A O 1
ATOM 636 N N . ILE A 1 82 ? 13.098 -6.276 0.776 1.00 66.38 82 ILE A N 1
ATOM 637 C CA . ILE A 1 82 ? 12.982 -6.971 -0.508 1.00 66.38 82 ILE A CA 1
ATOM 638 C C . ILE A 1 82 ? 14.257 -6.653 -1.309 1.00 66.38 82 ILE A C 1
ATOM 640 O O . ILE A 1 82 ? 14.313 -5.623 -1.986 1.00 66.38 82 ILE A O 1
ATOM 644 N N . PRO A 1 83 ? 15.284 -7.531 -1.267 1.00 53.00 83 PRO A N 1
ATOM 645 C CA . PRO A 1 83 ? 16.628 -7.217 -1.767 1.00 53.00 83 PRO A CA 1
ATOM 646 C C . PRO A 1 83 ? 16.704 -6.904 -3.263 1.00 53.00 83 PRO A C 1
ATOM 648 O O . PRO A 1 83 ? 17.668 -6.310 -3.727 1.00 53.00 83 PRO A O 1
ATOM 651 N N . SER A 1 84 ? 15.714 -7.337 -4.043 1.00 51.81 84 SER A N 1
ATOM 652 C CA . SER A 1 84 ? 15.695 -7.152 -5.493 1.00 51.81 84 SER A CA 1
ATOM 653 C C . SER A 1 84 ? 15.167 -5.787 -5.943 1.00 51.81 84 SER A C 1
ATOM 655 O O . SER A 1 84 ? 15.053 -5.590 -7.147 1.00 51.81 84 SER A O 1
ATOM 657 N N . GLY A 1 85 ? 14.780 -4.887 -5.029 1.00 51.19 85 GLY A N 1
ATOM 658 C CA . GLY A 1 85 ? 14.125 -3.629 -5.411 1.00 51.19 85 GLY A CA 1
ATOM 659 C C . GLY A 1 85 ? 14.384 -2.407 -4.531 1.00 51.19 85 GLY A C 1
ATOM 660 O O . GLY A 1 85 ? 13.697 -1.412 -4.745 1.00 51.19 85 GLY A O 1
ATOM 661 N N . ASP A 1 86 ? 15.310 -2.468 -3.564 1.00 72.88 86 ASP A N 1
ATOM 662 C CA . ASP A 1 86 ? 15.527 -1.411 -2.553 1.00 72.88 86 ASP A CA 1
ATOM 663 C C . ASP A 1 86 ? 14.219 -0.980 -1.855 1.00 72.88 86 ASP A C 1
ATOM 665 O O . ASP A 1 86 ? 13.972 0.200 -1.598 1.00 72.88 86 ASP A O 1
ATOM 669 N N . ILE A 1 87 ? 13.346 -1.957 -1.583 1.00 78.25 87 ILE A N 1
ATOM 670 C CA . ILE A 1 87 ? 12.053 -1.750 -0.925 1.00 78.25 87 ILE A CA 1
ATOM 671 C C . ILE A 1 87 ? 12.122 -2.283 0.503 1.00 78.25 87 ILE A C 1
ATOM 673 O O . ILE A 1 87 ? 12.475 -3.447 0.727 1.00 78.25 87 ILE A O 1
ATOM 677 N N . LEU A 1 88 ? 11.702 -1.447 1.451 1.00 84.38 88 LEU A N 1
ATOM 678 C CA . LEU A 1 88 ? 11.443 -1.834 2.830 1.00 84.38 88 LEU A CA 1
ATOM 679 C C . LEU A 1 88 ? 9.944 -2.074 3.004 1.00 84.38 88 LEU A C 1
ATOM 681 O O . LEU A 1 88 ? 9.139 -1.155 2.889 1.00 84.38 88 LEU A O 1
ATOM 685 N N . ARG A 1 89 ? 9.562 -3.317 3.278 1.00 85.81 89 ARG A N 1
ATOM 686 C CA . ARG A 1 89 ? 8.174 -3.711 3.510 1.00 85.81 89 ARG A CA 1
ATOM 687 C C . ARG A 1 89 ? 7.850 -3.678 4.997 1.00 85.81 89 ARG A C 1
ATOM 689 O O . ARG A 1 89 ? 8.390 -4.472 5.768 1.00 85.81 89 ARG A O 1
ATOM 696 N N . VAL A 1 90 ? 6.914 -2.818 5.374 1.00 94.50 90 VAL A N 1
ATOM 697 C CA . VAL A 1 90 ? 6.254 -2.805 6.680 1.00 94.50 90 VAL A CA 1
ATOM 698 C C . VAL A 1 90 ? 4.998 -3.660 6.606 1.00 94.50 90 VAL A C 1
ATOM 700 O O . VAL A 1 90 ? 4.202 -3.519 5.684 1.00 94.50 90 VAL A O 1
ATOM 703 N N . ILE A 1 91 ? 4.801 -4.538 7.580 1.00 89.94 91 ILE A N 1
ATOM 704 C CA . ILE A 1 91 ? 3.607 -5.371 7.711 1.00 89.94 91 ILE A CA 1
ATOM 705 C C . ILE A 1 91 ? 3.021 -5.114 9.094 1.00 89.94 91 ILE A C 1
ATOM 707 O O . ILE A 1 91 ? 3.627 -5.482 10.097 1.00 89.94 91 ILE A O 1
ATOM 711 N N . VAL A 1 92 ? 1.844 -4.504 9.146 1.00 95.12 92 VAL A N 1
ATOM 712 C CA . VAL A 1 92 ? 1.058 -4.299 10.365 1.00 95.12 92 VAL A CA 1
ATOM 713 C C . VAL A 1 92 ? -0.011 -5.387 10.405 1.00 95.12 92 VAL A C 1
ATOM 715 O O . VAL A 1 92 ? -0.940 -5.368 9.603 1.00 95.12 92 VAL A O 1
ATOM 718 N N . SER A 1 93 ? 0.133 -6.371 11.295 1.00 91.75 93 SER A N 1
ATOM 719 C CA . SER A 1 93 ? -0.891 -7.402 11.506 1.00 91.75 93 SER A CA 1
ATOM 720 C C . SER A 1 93 ? -1.889 -6.931 12.557 1.00 91.75 93 SER A C 1
ATOM 722 O O . SER A 1 93 ? -1.509 -6.705 13.705 1.00 91.75 93 SER A O 1
ATOM 724 N N . CYS A 1 94 ? -3.160 -6.856 12.190 1.00 92.69 94 CYS A N 1
ATOM 725 C CA . CYS A 1 94 ? -4.273 -6.454 13.040 1.00 92.69 94 CYS A CA 1
ATOM 726 C C . CYS A 1 94 ? -5.025 -7.669 13.604 1.00 92.69 94 CYS A C 1
ATOM 728 O O . CYS A 1 94 ? -4.797 -8.811 13.197 1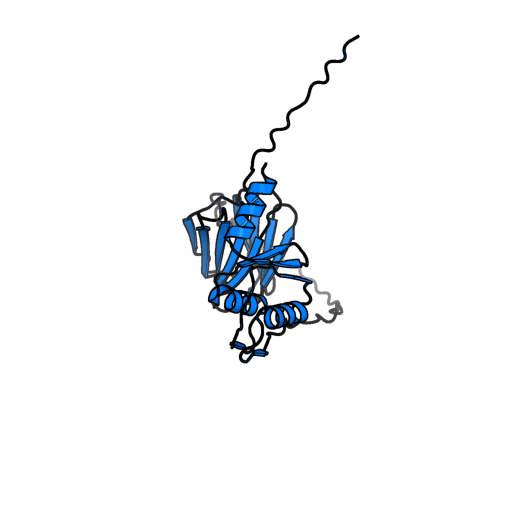.00 92.69 94 CYS A O 1
ATOM 730 N N . ASP A 1 95 ? -5.898 -7.464 14.590 1.00 92.44 95 ASP A N 1
ATOM 731 C CA . ASP A 1 95 ? -6.739 -8.532 15.140 1.00 92.44 95 ASP A CA 1
ATOM 732 C C . ASP A 1 95 ? -7.887 -8.950 14.207 1.00 92.44 95 ASP A C 1
ATOM 734 O O . ASP A 1 95 ? -8.255 -10.130 14.190 1.00 92.44 95 ASP A O 1
ATOM 738 N N . GLN A 1 96 ? -8.333 -8.018 13.368 1.00 86.06 96 GLN A N 1
ATOM 739 C CA . GLN A 1 96 ? -9.337 -8.147 12.320 1.00 86.06 96 GLN A CA 1
ATOM 740 C C . GLN A 1 96 ? -9.033 -7.179 11.162 1.00 86.06 96 GLN A C 1
ATOM 742 O O . GLN A 1 96 ? -8.044 -6.446 11.184 1.00 86.06 96 GLN A O 1
ATOM 747 N N . GLU A 1 97 ? -9.890 -7.167 10.143 1.00 82.00 97 GLU A N 1
ATOM 748 C CA . GLU A 1 97 ? -9.803 -6.201 9.048 1.00 82.00 97 GLU A CA 1
ATOM 749 C C . GLU A 1 97 ? -10.334 -4.827 9.494 1.00 82.00 97 GLU A C 1
ATOM 751 O O . GLU A 1 97 ? -11.467 -4.711 9.965 1.00 82.00 97 GLU A O 1
ATOM 756 N N . TYR A 1 98 ? -9.522 -3.783 9.317 1.00 84.56 98 TYR A N 1
ATOM 757 C CA . TYR A 1 98 ? -9.866 -2.400 9.647 1.00 84.56 98 TYR A CA 1
ATOM 758 C C . TYR A 1 98 ? -9.705 -1.483 8.435 1.00 84.56 98 TYR A C 1
ATOM 760 O O . TYR A 1 98 ? -8.839 -1.696 7.587 1.00 84.56 98 TYR A O 1
ATOM 768 N N . SER A 1 99 ? -10.493 -0.407 8.385 1.00 74.56 99 SER A N 1
ATOM 769 C CA . SER A 1 99 ? -10.198 0.711 7.488 1.00 74.56 99 SER A CA 1
ATOM 770 C C . SER A 1 99 ? -9.041 1.540 8.034 1.00 74.56 99 SER A C 1
ATOM 772 O O . SER A 1 99 ? -8.952 1.754 9.242 1.00 74.56 99 SER A O 1
ATOM 774 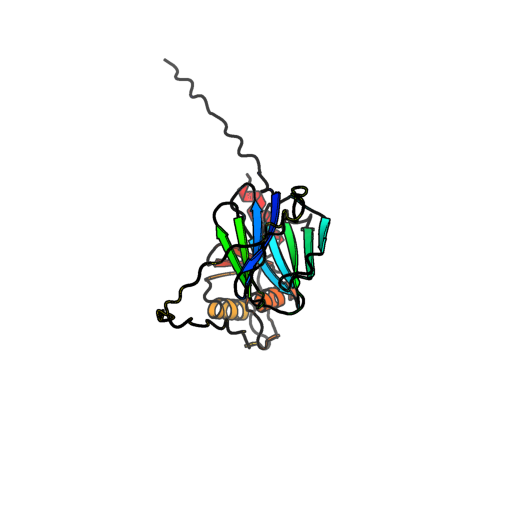N N . TYR A 1 100 ? -8.202 2.061 7.143 1.00 84.56 100 TYR A N 1
ATOM 775 C CA . TYR A 1 100 ? -7.112 2.952 7.513 1.00 84.56 100 TYR A CA 1
ATOM 776 C C . TYR A 1 100 ? -6.925 4.079 6.494 1.00 84.56 100 TYR A C 1
ATOM 778 O O . TYR A 1 100 ? -7.400 4.009 5.356 1.00 84.56 100 TYR A O 1
ATOM 786 N N . THR A 1 101 ? -6.212 5.119 6.912 1.00 69.38 101 THR A N 1
ATOM 787 C CA . THR A 1 101 ? -5.664 6.150 6.029 1.00 69.38 101 THR A CA 1
ATOM 788 C C . THR A 1 101 ? -4.181 6.334 6.313 1.00 69.38 101 THR A C 1
ATOM 790 O O . THR A 1 101 ? -3.727 6.048 7.418 1.00 69.38 101 THR A O 1
ATOM 793 N N . ILE A 1 102 ? -3.422 6.788 5.317 1.00 77.62 102 ILE A N 1
ATOM 794 C CA . ILE A 1 102 ? -2.014 7.144 5.480 1.00 77.62 102 ILE A CA 1
ATOM 795 C C . ILE A 1 102 ? -1.820 8.579 4.989 1.00 77.62 102 ILE A C 1
ATOM 797 O O . ILE A 1 102 ? -2.310 8.953 3.922 1.00 77.62 102 ILE A O 1
ATOM 801 N N . SER A 1 103 ? -1.116 9.390 5.775 1.00 74.00 103 SER A N 1
ATOM 802 C CA . SER A 1 103 ? -0.744 10.759 5.423 1.00 74.00 103 SER A CA 1
ATOM 803 C C . SER A 1 103 ? 0.738 11.006 5.697 1.00 74.00 103 SER A C 1
ATOM 805 O O . SER A 1 103 ? 1.266 10.586 6.722 1.00 74.00 103 SER A O 1
ATOM 807 N N . GLN A 1 104 ? 1.420 11.680 4.771 1.00 76.12 104 GLN A N 1
ATOM 808 C CA . GLN A 1 104 ? 2.797 12.129 4.968 1.00 76.12 104 GLN A CA 1
ATOM 809 C C . GLN A 1 104 ? 2.766 13.542 5.562 1.00 76.12 104 GLN A C 1
ATOM 811 O O . GLN A 1 104 ? 2.109 14.432 5.018 1.00 76.12 104 GLN A O 1
ATOM 816 N N . GLN A 1 105 ? 3.473 13.743 6.670 1.00 78.44 105 GLN A N 1
ATOM 817 C CA . GLN A 1 105 ? 3.664 15.035 7.323 1.00 78.44 105 GLN A CA 1
ATOM 818 C C . GLN A 1 105 ? 5.158 15.197 7.603 1.00 78.44 105 GLN A C 1
ATOM 820 O O . GLN A 1 105 ? 5.697 14.558 8.504 1.00 78.44 105 GLN A O 1
ATOM 825 N N . ASP A 1 106 ? 5.840 16.016 6.800 1.00 80.06 106 ASP A N 1
ATOM 826 C CA . ASP A 1 106 ? 7.296 16.180 6.850 1.00 80.06 106 ASP A CA 1
ATOM 827 C C . ASP A 1 106 ? 8.023 14.816 6.759 1.00 80.06 106 ASP A C 1
ATOM 829 O O . ASP A 1 106 ? 7.781 14.021 5.846 1.00 80.06 106 ASP A O 1
ATOM 833 N N . SER A 1 107 ? 8.887 14.511 7.729 1.00 83.69 107 SER A N 1
ATOM 834 C CA . SER A 1 107 ? 9.608 13.239 7.832 1.00 83.69 107 SER A CA 1
ATOM 835 C C . SER A 1 107 ? 8.821 12.144 8.562 1.00 83.69 107 SER A C 1
ATOM 837 O O . SER A 1 107 ? 9.417 11.188 9.061 1.00 83.69 107 SER A O 1
ATOM 839 N N . LYS A 1 108 ? 7.495 12.275 8.676 1.00 88.50 108 LYS A N 1
ATOM 840 C CA . LYS A 1 108 ? 6.624 11.259 9.269 1.00 88.50 108 LYS A CA 1
ATOM 841 C C . LYS A 1 108 ? 5.615 10.729 8.264 1.00 88.50 108 LYS A C 1
ATOM 843 O O . LYS A 1 108 ? 4.976 11.494 7.543 1.00 88.50 108 LYS A O 1
ATOM 848 N N . LEU A 1 109 ? 5.416 9.418 8.295 1.00 88.06 109 LEU A N 1
ATOM 849 C CA . LEU A 1 109 ? 4.266 8.760 7.689 1.00 88.06 109 LEU A CA 1
ATOM 850 C C . LEU A 1 109 ? 3.311 8.361 8.814 1.00 88.06 109 LEU A C 1
ATOM 852 O O . LEU A 1 109 ? 3.684 7.594 9.698 1.00 88.06 109 LEU A O 1
ATOM 856 N N . VAL A 1 110 ? 2.102 8.908 8.800 1.00 92.12 110 VAL A N 1
ATOM 857 C CA . VAL A 1 110 ? 1.091 8.709 9.841 1.00 92.12 110 VAL A CA 1
ATOM 858 C C . VAL A 1 110 ? -0.018 7.837 9.277 1.00 92.12 110 VAL A C 1
ATOM 860 O O . VAL A 1 110 ? -0.737 8.258 8.368 1.00 92.12 110 VAL A O 1
ATOM 863 N N . MET A 1 111 ? -0.144 6.626 9.811 1.00 87.94 111 MET A N 1
ATOM 864 C CA . MET A 1 111 ? -1.240 5.708 9.534 1.00 87.94 111 MET A CA 1
ATOM 865 C C . MET A 1 111 ? -2.289 5.820 10.639 1.00 87.94 111 MET A C 1
ATOM 867 O O . MET A 1 111 ? -1.977 5.628 11.808 1.00 87.94 111 MET A O 1
ATOM 871 N N . GLU A 1 112 ? -3.534 6.084 10.268 1.00 87.50 112 GLU A N 1
ATOM 872 C CA . GLU A 1 112 ? -4.679 6.131 11.177 1.00 87.50 112 GLU A CA 1
ATOM 873 C C . GLU A 1 112 ? -5.613 4.963 10.862 1.00 87.50 112 GLU A C 1
ATOM 875 O O . GLU A 1 112 ? -6.151 4.884 9.757 1.00 87.50 112 GLU A O 1
ATOM 880 N N . ILE A 1 113 ? -5.783 4.048 11.816 1.00 88.75 113 ILE A N 1
ATOM 881 C CA . ILE A 1 113 ? -6.568 2.816 11.690 1.00 88.75 113 ILE A CA 1
ATOM 882 C C . ILE A 1 113 ? -7.838 2.957 12.533 1.00 88.75 113 ILE A C 1
ATOM 884 O O . ILE A 1 113 ? -7.751 3.215 13.729 1.00 88.75 113 ILE A O 1
ATOM 888 N N . SER A 1 114 ? -9.019 2.750 11.950 1.00 88.50 114 SER A N 1
ATOM 889 C CA . SER A 1 114 ? -10.305 2.878 12.655 1.00 88.50 114 SER A CA 1
ATOM 890 C C . SER A 1 114 ? -10.631 1.642 13.492 1.00 88.50 114 SER A C 1
ATOM 892 O O . SER A 1 114 ? -11.451 0.808 13.104 1.00 88.50 114 SER A O 1
ATOM 894 N N . THR A 1 115 ? -9.961 1.510 14.633 1.00 89.56 115 THR A N 1
ATOM 895 C CA . THR A 1 115 ? -9.998 0.312 15.486 1.00 89.56 115 THR A CA 1
ATOM 896 C C . THR A 1 115 ? -11.099 0.332 16.541 1.00 89.56 115 THR A C 1
ATOM 898 O O . THR A 1 115 ? -11.407 -0.708 17.122 1.00 89.56 115 THR A O 1
ATOM 901 N N . GLY A 1 116 ? -11.710 1.492 16.791 1.00 83.62 116 GLY A N 1
ATOM 902 C CA . GLY A 1 116 ? -12.648 1.680 17.897 1.00 83.62 116 GLY A CA 1
ATOM 903 C C . GLY A 1 116 ? -11.970 1.694 19.271 1.00 83.62 116 GLY A C 1
ATOM 904 O O . GLY A 1 116 ? -12.648 1.469 20.269 1.00 83.62 116 GLY A O 1
ATOM 905 N N . THR A 1 117 ? -10.648 1.898 19.326 1.00 85.50 117 THR A N 1
ATOM 906 C CA . THR A 1 117 ? -9.882 1.914 20.581 1.00 85.50 117 THR A CA 1
ATOM 907 C C . THR A 1 117 ? -10.195 3.140 21.442 1.00 85.50 117 THR A C 1
ATOM 909 O O . THR A 1 117 ? -10.608 4.187 20.942 1.00 85.50 117 THR A O 1
ATOM 912 N N . GLU A 1 118 ? -9.948 3.005 22.743 1.00 85.25 118 GLU A N 1
ATOM 913 C CA . GLU A 1 118 ? -9.829 4.133 23.667 1.00 85.25 118 GLU A CA 1
ATOM 914 C C . GLU A 1 118 ? -8.449 4.800 23.539 1.00 85.25 118 GLU A C 1
ATOM 916 O O . GLU A 1 118 ? -7.509 4.209 22.990 1.00 85.25 118 GLU A O 1
ATOM 921 N N . ASP A 1 119 ? -8.335 6.014 24.080 1.00 88.56 119 ASP A N 1
ATOM 922 C CA . ASP A 1 119 ? -7.088 6.772 24.136 1.00 88.56 119 ASP A CA 1
ATOM 923 C C . ASP A 1 119 ? -6.001 5.998 24.894 1.00 88.56 119 ASP A C 1
ATOM 925 O O . ASP A 1 119 ? -6.186 5.576 26.040 1.00 88.56 119 ASP A O 1
ATOM 929 N N . PHE A 1 120 ? -4.822 5.870 24.285 1.00 87.12 120 PHE A N 1
ATOM 930 C CA . PHE A 1 120 ? -3.633 5.370 24.971 1.00 87.12 120 PHE A CA 1
ATOM 931 C C . PHE A 1 120 ? -2.370 6.089 24.496 1.00 87.12 120 PHE A C 1
ATOM 933 O O . PHE A 1 120 ? -2.241 6.495 23.340 1.00 87.12 120 PHE A O 1
ATOM 940 N N . GLY A 1 121 ? -1.421 6.257 25.420 1.00 82.94 121 GLY A N 1
ATOM 941 C CA . GLY A 1 121 ? -0.174 6.976 25.162 1.00 82.94 121 GLY A CA 1
ATOM 942 C C . GLY A 1 121 ? 0.731 6.283 24.133 1.00 82.94 121 GLY A C 1
ATOM 943 O O . GLY A 1 121 ? 0.607 5.079 23.910 1.00 82.94 121 GLY A O 1
ATOM 944 N N . PRO A 1 122 ? 1.671 7.021 23.520 1.00 86.69 122 PRO A N 1
ATOM 945 C CA . PRO A 1 122 ? 2.553 6.478 22.496 1.00 86.69 122 PRO A CA 1
ATOM 946 C C . PRO A 1 122 ? 3.465 5.375 23.042 1.00 86.69 122 PRO A C 1
ATOM 948 O O . PRO A 1 122 ? 4.136 5.536 24.064 1.00 86.69 122 PRO A O 1
ATOM 951 N N . MET A 1 123 ? 3.520 4.266 22.313 1.00 81.38 123 MET A N 1
ATOM 952 C CA . MET A 1 123 ? 4.432 3.149 22.515 1.00 81.38 123 MET A CA 1
ATOM 953 C C . MET A 1 123 ? 5.479 3.171 21.402 1.00 81.38 123 MET A C 1
ATOM 955 O O . MET A 1 123 ? 5.178 2.831 20.259 1.00 81.38 123 MET A O 1
ATOM 959 N N . ASN A 1 124 ? 6.713 3.557 21.726 1.00 81.56 124 ASN A N 1
ATOM 960 C CA . ASN A 1 124 ? 7.818 3.495 20.769 1.00 81.56 124 ASN A CA 1
ATOM 961 C C . ASN A 1 124 ? 8.330 2.058 20.685 1.00 81.56 124 ASN A C 1
ATOM 963 O O . ASN A 1 124 ? 8.774 1.486 21.683 1.00 81.56 124 ASN A O 1
ATOM 967 N N . ILE A 1 125 ? 8.260 1.479 19.491 1.00 79.81 125 ILE A N 1
ATOM 968 C CA . ILE A 1 125 ? 8.666 0.097 19.224 1.00 79.81 125 ILE A CA 1
ATOM 969 C C . ILE A 1 125 ? 9.897 0.040 18.307 1.00 79.81 125 ILE A C 1
ATOM 971 O O . ILE A 1 125 ? 10.659 -0.917 18.381 1.00 79.81 125 ILE A O 1
ATOM 975 N N . GLY A 1 126 ? 10.156 1.072 17.495 1.00 58.69 126 GLY A N 1
ATOM 976 C CA . GLY A 1 126 ? 11.200 1.064 16.462 1.00 58.69 126 GLY A CA 1
ATOM 977 C C . GLY A 1 126 ? 12.634 1.247 16.969 1.00 58.69 126 GLY A C 1
ATOM 978 O O . GLY A 1 126 ? 13.541 0.550 16.500 1.00 58.69 126 GLY A O 1
ATOM 979 N N . GLY A 1 127 ? 12.863 2.116 17.955 1.00 54.56 127 GLY A N 1
ATOM 980 C CA . GLY A 1 127 ? 14.207 2.299 18.501 1.00 54.56 127 GLY A CA 1
ATOM 981 C C . GLY A 1 127 ? 14.420 3.565 19.320 1.00 54.56 127 GLY A C 1
ATOM 982 O O . GLY A 1 127 ? 15.073 4.489 18.856 1.00 54.56 127 GLY A O 1
ATOM 983 N N . ALA A 1 128 ? 14.005 3.531 20.585 1.00 37.81 128 ALA A N 1
ATOM 984 C CA . ALA A 1 128 ? 14.694 4.176 21.703 1.00 37.81 128 ALA A CA 1
ATOM 985 C C . ALA A 1 128 ? 14.335 3.421 22.996 1.00 37.81 128 ALA A C 1
ATOM 987 O O . ALA A 1 128 ? 13.161 3.165 23.261 1.00 37.81 128 ALA A O 1
ATOM 988 N N . GLU A 1 129 ? 15.342 3.020 23.778 1.00 39.59 129 GLU A N 1
ATOM 989 C CA . GLU A 1 129 ? 15.153 2.366 25.077 1.00 39.59 129 GLU A CA 1
ATOM 990 C C . GLU A 1 129 ? 14.352 3.255 26.045 1.00 39.59 129 GLU A C 1
ATOM 992 O O . GLU A 1 129 ? 14.693 4.410 26.283 1.00 39.59 129 GLU A O 1
ATOM 997 N N . THR A 1 130 ? 13.303 2.652 26.608 1.00 31.80 130 THR A N 1
ATOM 998 C CA . THR A 1 130 ? 12.707 2.867 27.936 1.00 31.80 130 THR A CA 1
ATOM 999 C C . THR A 1 130 ? 12.844 4.261 28.561 1.00 31.80 130 THR A C 1
ATOM 1001 O O . THR A 1 130 ? 13.858 4.583 29.183 1.00 31.80 130 THR A O 1
ATOM 1004 N N . ILE A 1 131 ? 11.739 5.005 28.602 1.00 36.69 131 ILE A N 1
ATOM 1005 C CA . ILE A 1 131 ? 11.417 5.753 29.823 1.00 36.69 131 ILE A CA 1
ATOM 1006 C C . ILE A 1 131 ? 10.553 4.804 30.677 1.00 36.69 131 ILE A C 1
ATOM 1008 O O . ILE A 1 131 ? 9.586 4.248 30.155 1.00 36.69 131 ILE A O 1
ATOM 1012 N N . PRO A 1 132 ? 10.928 4.520 31.938 1.00 37.59 132 PRO A N 1
ATOM 1013 C CA . PRO A 1 132 ? 10.218 3.571 32.794 1.00 37.59 132 PRO A CA 1
ATOM 1014 C C . PRO A 1 132 ? 8.770 4.006 33.113 1.00 37.59 132 PRO A C 1
ATOM 1016 O O . PRO A 1 132 ? 8.456 5.194 33.020 1.00 37.59 132 PRO A O 1
ATOM 1019 N N . PRO A 1 133 ? 7.891 3.069 33.528 1.00 39.19 133 PRO A N 1
ATOM 1020 C CA . PRO A 1 133 ? 6.496 3.356 33.855 1.00 39.19 133 PRO A CA 1
ATOM 1021 C C . PRO A 1 133 ? 6.332 4.169 35.153 1.00 39.19 133 PRO A C 1
ATOM 1023 O O . PRO A 1 133 ? 6.837 3.770 36.197 1.00 39.19 133 PRO A O 1
ATOM 1026 N N . VAL A 1 134 ? 5.562 5.257 35.031 1.00 43.00 134 VAL A N 1
ATOM 1027 C CA . VAL A 1 134 ? 4.637 5.898 35.993 1.00 43.00 134 VAL A CA 1
ATOM 1028 C C . VAL A 1 134 ? 5.156 6.214 37.408 1.00 43.00 134 VAL A C 1
ATOM 1030 O O . VAL A 1 134 ? 5.265 5.337 38.259 1.00 43.00 134 VAL A O 1
ATOM 1033 N N . GLU A 1 135 ? 5.302 7.511 37.712 1.00 32.81 135 GLU A N 1
ATOM 1034 C CA . GLU A 1 135 ? 5.066 8.011 39.073 1.00 32.81 135 GLU A CA 1
ATOM 1035 C C . GLU A 1 135 ? 3.610 8.487 39.152 1.00 32.81 135 GLU A C 1
ATOM 1037 O O . GLU A 1 135 ? 3.213 9.512 38.599 1.00 32.81 135 GLU A O 1
ATOM 1042 N N . GLU A 1 136 ? 2.800 7.653 39.791 1.00 41.31 136 GLU A N 1
ATOM 1043 C CA . GLU A 1 136 ? 1.424 7.911 40.174 1.00 41.31 136 GLU A CA 1
ATOM 1044 C C . GLU A 1 136 ? 1.443 8.988 41.265 1.00 41.31 136 GLU A C 1
ATOM 1046 O O . GLU A 1 136 ? 2.007 8.791 42.341 1.00 41.31 136 GLU A O 1
ATOM 1051 N N . THR A 1 137 ? 0.853 10.153 40.999 1.00 32.62 137 THR A N 1
ATOM 1052 C CA . THR A 1 137 ? 0.425 11.053 42.075 1.00 32.62 137 THR A CA 1
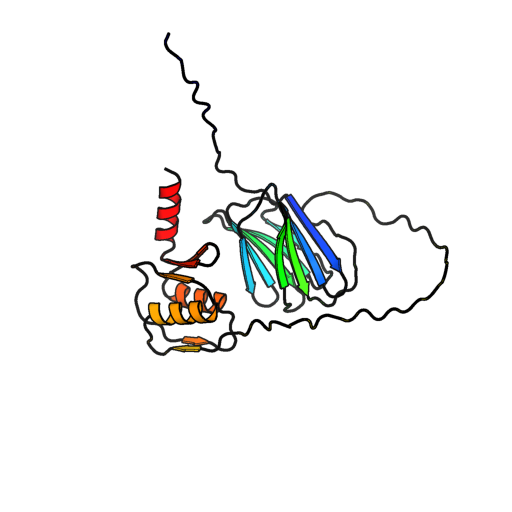ATOM 1053 C C . THR A 1 137 ? -1.072 11.267 41.973 1.00 32.62 137 THR A C 1
ATOM 1055 O O . THR A 1 137 ? -1.594 11.905 41.061 1.00 32.62 137 THR A O 1
ATOM 1058 N N . GLU A 1 138 ? -1.747 10.659 42.938 1.00 34.41 138 GLU A N 1
ATOM 1059 C CA . GLU A 1 138 ? -3.170 10.726 43.203 1.00 34.41 138 GLU A CA 1
ATOM 1060 C C . GLU A 1 138 ? -3.619 12.165 43.542 1.00 34.41 138 GLU A C 1
ATOM 1062 O O . GLU A 1 138 ? -3.047 12.832 44.404 1.00 34.41 138 GLU A O 1
ATOM 1067 N N . VAL A 1 139 ? -4.702 12.563 42.863 1.00 36.38 139 VAL A N 1
ATOM 1068 C CA . VAL A 1 139 ? -5.796 13.496 43.210 1.00 36.38 139 VAL A CA 1
ATOM 1069 C C . VAL A 1 139 ? -5.517 14.922 43.714 1.00 36.38 139 VAL A C 1
ATOM 1071 O O . VAL A 1 139 ? -5.035 15.133 44.824 1.00 36.38 139 VAL A O 1
ATOM 1074 N N . LYS A 1 140 ? -6.141 15.902 43.025 1.00 30.05 140 LYS A N 1
ATOM 1075 C CA . LYS A 1 140 ? -7.319 16.595 43.600 1.00 30.05 140 LYS A CA 1
ATOM 1076 C C . LYS A 1 140 ? -8.209 17.329 42.574 1.00 30.05 140 LYS A C 1
ATOM 1078 O O . LYS A 1 140 ? -7.832 18.353 42.022 1.00 30.05 140 LYS A O 1
ATOM 1083 N N . GLU A 1 141 ? -9.402 16.768 42.384 1.00 41.19 141 GLU A N 1
ATOM 1084 C CA . GLU A 1 141 ? -10.737 17.386 42.265 1.00 41.19 141 GLU A CA 1
ATOM 1085 C C . GLU A 1 141 ? -10.847 18.913 42.060 1.00 41.19 141 GLU A C 1
ATOM 1087 O O . GLU A 1 141 ? -10.473 19.694 42.935 1.00 41.19 141 GLU A O 1
ATOM 1092 N N . THR A 1 142 ? -11.524 19.337 40.984 1.00 28.08 142 THR A N 1
ATOM 1093 C CA . THR A 1 142 ? -12.563 20.388 41.049 1.00 28.08 142 THR A CA 1
ATOM 1094 C C . THR A 1 142 ? -13.569 20.205 39.899 1.00 28.08 142 THR A C 1
ATOM 1096 O O . THR A 1 142 ? -13.189 20.185 38.732 1.00 28.08 142 THR A O 1
ATOM 1099 N N . GLU A 1 143 ? -14.852 20.060 40.245 1.00 37.75 143 GLU A N 1
ATOM 1100 C CA . GLU A 1 143 ? -16.016 20.138 39.350 1.00 37.75 143 GLU A CA 1
ATOM 1101 C C . GLU A 1 143 ? -16.082 21.485 38.602 1.00 37.75 143 GLU A C 1
ATOM 1103 O O . GLU A 1 143 ? -15.747 22.523 39.172 1.00 37.75 143 GLU A O 1
ATOM 1108 N N . THR A 1 144 ? -16.632 21.511 37.383 1.00 29.16 144 THR A N 1
ATOM 1109 C CA . THR A 1 144 ? -17.944 22.135 37.081 1.00 29.16 144 THR A CA 1
ATOM 1110 C C . THR A 1 144 ? -18.261 22.022 35.584 1.00 29.16 144 THR A C 1
ATOM 1112 O O . THR A 1 144 ? -17.492 22.431 34.721 1.00 29.16 144 THR A O 1
ATOM 1115 N N . THR A 1 145 ? -19.441 21.464 35.336 1.00 31.28 145 THR A N 1
ATOM 1116 C CA . THR A 1 145 ? -20.275 21.409 34.131 1.00 31.28 145 THR A CA 1
ATOM 1117 C C . THR A 1 145 ? -20.296 22.680 33.273 1.00 31.28 145 THR A C 1
ATOM 1119 O O . THR A 1 145 ? -20.570 23.749 33.803 1.00 31.28 145 THR A O 1
ATOM 1122 N N . GLU A 1 146 ? -20.218 22.537 31.945 1.00 35.78 146 GLU A N 1
ATOM 1123 C CA . GLU A 1 146 ? -21.139 23.225 31.025 1.00 35.78 146 GLU A CA 1
ATOM 1124 C C . GLU A 1 146 ? -21.214 22.528 29.655 1.00 35.78 146 GLU A C 1
ATOM 1126 O O . GLU A 1 146 ? -20.220 22.288 28.977 1.00 35.78 146 GLU A O 1
ATOM 1131 N N . THR A 1 147 ? -22.444 22.178 29.283 1.00 36.56 147 THR A N 1
ATOM 1132 C CA . THR A 1 147 ? -22.874 21.662 27.985 1.00 36.56 147 THR A CA 1
ATOM 1133 C C . THR A 1 147 ? -22.820 22.774 26.937 1.00 36.56 147 THR A C 1
ATOM 1135 O O . THR A 1 147 ? -23.497 23.788 27.100 1.00 36.56 147 THR A O 1
ATOM 1138 N N . GLN A 1 148 ? -22.118 22.553 25.824 1.00 30.91 148 GLN A N 1
ATOM 1139 C CA . GLN A 1 148 ? -22.399 23.236 24.560 1.00 30.91 148 GLN A CA 1
ATOM 1140 C C . GLN A 1 148 ? -22.437 22.220 23.419 1.00 30.91 148 GLN A C 1
ATOM 1142 O O . GLN A 1 148 ? -21.511 21.440 23.221 1.00 30.91 148 GLN A O 1
ATOM 1147 N N . GLU A 1 149 ? -23.567 22.219 22.714 1.00 46.38 149 GLU A N 1
ATOM 1148 C CA . GLU A 1 149 ? -23.804 21.485 21.478 1.00 46.38 149 GLU A CA 1
ATOM 1149 C C . GLU A 1 149 ? -22.821 21.968 20.401 1.00 46.38 149 GLU A C 1
ATOM 1151 O O . GLU A 1 149 ? -22.914 23.112 19.952 1.00 46.38 149 GLU A O 1
ATOM 1156 N N . GLU A 1 150 ? -21.907 21.103 19.956 1.00 38.00 150 GLU A N 1
ATOM 1157 C CA . GLU A 1 150 ? -21.149 21.335 18.729 1.00 38.00 150 GLU A CA 1
ATOM 1158 C C . GLU A 1 150 ? -21.774 20.537 17.585 1.00 38.00 150 GLU A C 1
ATOM 1160 O O . GLU A 1 150 ? -21.907 19.312 17.599 1.00 38.00 150 GLU A O 1
ATOM 1165 N N . VAL A 1 151 ? -22.230 21.299 16.600 1.00 39.22 151 VAL A N 1
ATOM 1166 C CA . VAL A 1 151 ? -22.888 20.845 15.385 1.00 39.22 151 VAL A CA 1
ATOM 1167 C C . VAL A 1 151 ? -21.870 20.039 14.581 1.00 39.22 151 VAL A C 1
ATOM 1169 O O . VAL A 1 151 ? -20.993 20.614 13.940 1.00 39.22 151 VAL A O 1
ATOM 1172 N N . THR A 1 152 ? -21.968 18.710 14.613 1.00 37.75 152 THR A N 1
ATOM 1173 C CA . THR A 1 152 ? -21.132 17.851 13.769 1.00 37.75 152 THR A CA 1
ATOM 1174 C C . THR A 1 152 ? -21.379 18.205 12.297 1.00 37.75 152 THR A C 1
ATOM 1176 O O . THR A 1 152 ? -22.522 18.157 11.825 1.00 37.75 152 THR A O 1
ATOM 1179 N N . PRO A 1 153 ? -20.341 18.576 11.522 1.00 39.69 153 PRO A N 1
ATOM 1180 C CA . PRO A 1 153 ? -20.455 18.565 10.074 1.00 39.69 153 PRO A CA 1
ATOM 1181 C C . PRO A 1 153 ? -20.799 17.129 9.665 1.00 39.69 153 PRO A C 1
ATOM 1183 O O . PRO A 1 153 ? -20.245 16.195 10.247 1.00 39.69 153 PRO A O 1
ATOM 1186 N N . PRO A 1 154 ? -21.687 16.896 8.685 1.00 37.66 154 PRO A N 1
ATOM 1187 C CA . PRO A 1 154 ? -21.964 15.539 8.252 1.00 37.66 154 PRO A CA 1
ATOM 1188 C C . PRO A 1 154 ? -20.667 14.929 7.716 1.00 37.66 154 PRO A C 1
ATOM 1190 O O . PRO A 1 154 ? -20.216 15.289 6.625 1.00 37.66 154 PRO A O 1
ATOM 1193 N N . THR A 1 155 ? -20.081 14.000 8.475 1.00 37.34 155 THR A N 1
ATOM 1194 C CA . THR A 1 155 ? -19.027 13.109 8.001 1.00 37.34 155 THR A CA 1
ATOM 1195 C C . THR A 1 155 ? -19.588 12.393 6.786 1.00 37.34 155 THR A C 1
ATOM 1197 O O . THR A 1 155 ? -20.394 11.464 6.888 1.00 37.34 155 THR A O 1
ATOM 1200 N N . ARG A 1 156 ? -19.216 12.862 5.593 1.00 37.75 156 ARG A N 1
ATOM 1201 C CA . ARG A 1 156 ? -19.424 12.096 4.373 1.00 37.75 156 ARG A CA 1
ATOM 1202 C C . ARG A 1 156 ? -18.539 10.871 4.505 1.00 37.75 156 ARG A C 1
ATOM 1204 O O . ARG A 1 156 ? -17.352 10.927 4.212 1.00 37.75 156 ARG A O 1
ATOM 1211 N N . VAL A 1 157 ? -19.143 9.771 4.939 1.00 36.38 157 VAL A N 1
ATOM 1212 C CA . VAL A 1 157 ? -18.593 8.431 4.770 1.00 36.38 157 VAL A CA 1
ATOM 1213 C C . VAL A 1 157 ? -18.431 8.230 3.266 1.00 36.38 157 VAL A C 1
ATOM 1215 O O . VAL A 1 157 ? -19.373 7.845 2.568 1.00 36.38 157 VAL A O 1
ATOM 1218 N N . VAL A 1 158 ? -17.253 8.543 2.732 1.00 35.81 158 VAL A N 1
ATOM 1219 C CA . VAL A 1 158 ? -16.874 8.073 1.405 1.00 35.81 158 VAL A CA 1
ATOM 1220 C C . VAL A 1 158 ? -16.598 6.591 1.590 1.00 35.81 158 VAL A C 1
ATOM 1222 O O . VAL A 1 158 ? -15.481 6.183 1.882 1.00 35.81 158 VAL A O 1
ATOM 1225 N N . LYS A 1 159 ? -17.644 5.768 1.478 1.00 38.00 159 LYS A N 1
ATOM 1226 C CA . LYS A 1 159 ? -17.461 4.332 1.286 1.00 38.00 159 LYS A CA 1
ATOM 1227 C C . LYS A 1 159 ? -16.639 4.192 0.006 1.00 38.00 159 LYS A C 1
ATOM 1229 O O . LYS A 1 159 ? -17.192 4.399 -1.077 1.00 38.00 159 LYS A O 1
ATOM 1234 N N . LYS A 1 160 ? -15.334 3.905 0.110 1.00 49.84 160 LYS A N 1
ATOM 1235 C CA . LYS A 1 160 ? -14.553 3.442 -1.043 1.00 49.84 160 LYS A CA 1
ATOM 1236 C C . LYS A 1 160 ? -15.266 2.184 -1.531 1.00 49.84 160 LYS A C 1
ATOM 1238 O O . LYS A 1 160 ? -15.319 1.171 -0.844 1.00 49.84 160 LYS A O 1
ATOM 1243 N N . LYS A 1 161 ? -15.964 2.316 -2.654 1.00 52.44 161 LYS A N 1
ATOM 1244 C CA . LYS A 1 161 ? -16.816 1.269 -3.205 1.00 52.44 161 LYS A CA 1
ATOM 1245 C C . LYS A 1 161 ? -15.898 0.280 -3.918 1.00 52.44 161 LYS A C 1
ATOM 1247 O O . LYS A 1 161 ? -15.175 0.695 -4.823 1.00 52.44 161 LYS A O 1
ATOM 1252 N N . GLY A 1 162 ? -15.919 -0.987 -3.511 1.00 62.50 162 GLY A N 1
ATOM 1253 C CA . GLY A 1 162 ? -15.235 -2.057 -4.234 1.00 62.50 162 GLY A CA 1
ATOM 1254 C C . GLY A 1 162 ? -15.770 -2.186 -5.660 1.00 62.50 162 GLY A C 1
ATOM 1255 O O . GLY A 1 162 ? -16.900 -1.785 -5.961 1.00 62.50 162 GLY A O 1
ATOM 1256 N N . ILE A 1 163 ? -14.940 -2.716 -6.548 1.00 74.69 163 ILE A N 1
ATOM 1257 C CA . ILE A 1 163 ? -15.266 -2.898 -7.956 1.00 74.69 163 ILE A CA 1
ATOM 1258 C C . ILE A 1 163 ? -15.790 -4.317 -8.152 1.00 74.69 163 ILE A C 1
ATOM 1260 O O . ILE A 1 163 ? -15.170 -5.289 -7.724 1.00 74.69 163 ILE A O 1
ATOM 1264 N N . SER A 1 164 ? -16.927 -4.439 -8.828 1.00 78.31 164 SER A N 1
ATOM 1265 C CA . SER A 1 164 ? -17.406 -5.715 -9.359 1.00 78.31 164 SER A CA 1
ATOM 1266 C C . SER A 1 164 ? -17.457 -5.575 -10.874 1.00 78.31 164 SER A C 1
ATOM 1268 O O . SER A 1 164 ? -18.181 -4.723 -11.392 1.00 78.31 164 SER A O 1
ATOM 1270 N N . MET A 1 165 ? -16.651 -6.360 -11.584 1.00 84.56 165 MET A N 1
ATOM 1271 C CA . MET A 1 165 ? -16.521 -6.303 -13.042 1.00 84.56 165 MET A CA 1
ATOM 1272 C C . MET A 1 165 ? -16.288 -7.699 -13.600 1.00 84.56 165 MET A C 1
ATOM 1274 O O . MET A 1 165 ? -15.589 -8.508 -12.999 1.00 84.56 165 MET A O 1
ATOM 1278 N N . GLU A 1 166 ? -16.832 -7.971 -14.777 1.00 89.94 166 GLU A N 1
ATOM 1279 C CA . GLU A 1 166 ? -16.673 -9.251 -15.456 1.00 89.94 166 GLU A CA 1
ATOM 1280 C C . GLU A 1 166 ? -16.212 -8.989 -16.887 1.00 89.94 166 GLU A C 1
ATOM 1282 O O . GLU A 1 166 ? -16.844 -8.237 -17.628 1.00 89.94 166 GLU A O 1
ATOM 1287 N N . PHE A 1 167 ? -15.082 -9.587 -17.254 1.00 88.94 167 PHE A N 1
ATOM 1288 C CA . PHE A 1 167 ? -14.531 -9.548 -18.599 1.00 88.94 167 PHE A CA 1
ATOM 1289 C C . PHE A 1 167 ? -14.407 -10.971 -19.113 1.00 88.94 167 PHE A C 1
ATOM 1291 O O . PHE A 1 167 ? -13.844 -11.839 -18.448 1.00 88.94 167 PHE A O 1
ATOM 1298 N N . GLU A 1 168 ? -14.866 -11.193 -20.335 1.00 92.81 168 GLU A N 1
ATOM 1299 C CA . GLU A 1 168 ? -14.693 -12.458 -21.028 1.00 92.81 168 GLU A CA 1
ATOM 1300 C C . GLU A 1 168 ? -13.895 -12.215 -22.302 1.00 92.81 168 GLU A C 1
ATOM 1302 O O . GLU A 1 168 ? -14.346 -11.504 -23.199 1.00 92.81 168 GLU A O 1
ATOM 1307 N N . ASN A 1 169 ? -12.685 -12.780 -22.357 1.00 92.31 169 ASN A N 1
ATOM 1308 C CA . ASN A 1 169 ? -11.762 -12.650 -23.482 1.00 92.31 169 ASN A CA 1
ATOM 1309 C C . ASN A 1 169 ? -11.578 -11.190 -23.951 1.00 92.31 169 ASN A C 1
ATOM 1311 O O . ASN A 1 169 ? -11.496 -10.907 -25.149 1.00 92.31 169 ASN A O 1
ATOM 1315 N N . ALA A 1 170 ? -11.542 -10.254 -23.002 1.00 91.00 170 ALA A N 1
ATOM 1316 C CA . ALA A 1 170 ? -11.408 -8.834 -23.287 1.00 91.00 170 ALA A CA 1
ATOM 1317 C C . ALA A 1 170 ? -9.952 -8.477 -23.582 1.00 91.00 170 ALA A C 1
ATOM 1319 O O . ALA A 1 170 ? -9.031 -9.105 -23.060 1.00 91.00 170 ALA A O 1
ATOM 1320 N N . ASP A 1 171 ? -9.738 -7.436 -24.386 1.00 93.56 171 ASP A N 1
ATOM 1321 C CA . ASP A 1 171 ? -8.407 -6.873 -24.595 1.00 93.56 171 ASP A CA 1
ATOM 1322 C C . ASP A 1 171 ? -7.834 -6.329 -23.275 1.00 93.56 171 ASP A C 1
ATOM 1324 O O . ASP A 1 171 ? -8.518 -5.620 -22.530 1.00 93.56 171 ASP A O 1
ATOM 1328 N N . MET A 1 172 ? -6.565 -6.646 -23.004 1.00 92.12 172 MET A N 1
ATOM 1329 C CA . MET A 1 172 ? -5.856 -6.248 -21.784 1.00 92.12 172 MET A CA 1
ATOM 1330 C C . MET A 1 172 ? -5.929 -4.735 -21.552 1.00 92.12 172 MET A C 1
ATOM 1332 O O . MET A 1 172 ? -6.243 -4.275 -20.457 1.00 92.12 172 MET A O 1
ATOM 1336 N N . THR A 1 173 ? -5.707 -3.949 -22.604 1.00 93.06 173 THR A N 1
ATOM 1337 C CA . THR A 1 173 ? -5.737 -2.482 -22.551 1.00 93.06 173 THR A CA 1
ATOM 1338 C C . THR A 1 173 ? -7.121 -1.976 -22.166 1.00 93.06 173 THR A C 1
ATOM 1340 O O . THR A 1 173 ? -7.251 -0.998 -21.434 1.00 93.06 173 THR A O 1
ATOM 1343 N N . THR A 1 174 ? -8.167 -2.648 -22.647 1.00 91.38 174 THR A N 1
ATOM 1344 C CA . THR A 1 174 ? -9.557 -2.310 -22.318 1.00 91.38 174 THR A CA 1
ATOM 1345 C C . THR A 1 174 ? -9.855 -2.570 -20.846 1.00 91.38 174 THR A C 1
ATOM 1347 O O . THR A 1 174 ? -10.401 -1.692 -20.180 1.00 91.38 174 THR A O 1
ATOM 1350 N N . ALA A 1 175 ? -9.449 -3.728 -20.319 1.00 91.94 175 ALA A N 1
ATOM 1351 C CA . ALA A 1 175 ? -9.645 -4.054 -18.907 1.00 91.94 175 ALA A CA 1
ATOM 1352 C C . ALA A 1 175 ? -8.890 -3.083 -17.978 1.00 91.94 175 ALA A C 1
ATOM 1354 O O . ALA A 1 175 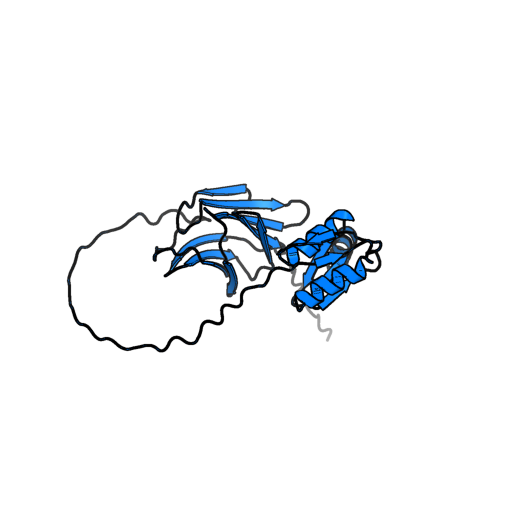? -9.462 -2.576 -17.015 1.00 91.94 175 ALA A O 1
ATOM 1355 N N . LEU A 1 176 ? -7.632 -2.760 -18.303 1.00 93.75 176 LEU A N 1
ATOM 1356 C CA . LEU A 1 176 ? -6.815 -1.822 -17.524 1.00 93.75 176 LEU A CA 1
ATOM 1357 C C . LEU A 1 176 ? -7.387 -0.397 -17.527 1.00 93.75 176 LEU A C 1
ATOM 1359 O O . LEU A 1 176 ? -7.409 0.260 -16.487 1.00 93.75 176 LEU A O 1
ATOM 1363 N N . ARG A 1 177 ? -7.893 0.077 -18.674 1.00 92.88 177 ARG A N 1
ATOM 1364 C CA . ARG A 1 177 ? -8.561 1.385 -18.763 1.00 92.88 177 ARG A CA 1
ATOM 1365 C C . ARG A 1 177 ? -9.831 1.442 -17.923 1.00 92.88 177 ARG A C 1
ATOM 1367 O O . ARG A 1 177 ? -10.035 2.441 -17.248 1.00 92.88 177 ARG A O 1
ATOM 1374 N N . ALA A 1 178 ? -10.640 0.384 -17.930 1.00 88.31 178 ALA A N 1
ATOM 1375 C CA . ALA A 1 178 ? -11.857 0.325 -17.123 1.00 88.31 178 ALA A CA 1
ATOM 1376 C C . ALA A 1 178 ? -11.553 0.408 -15.615 1.00 88.31 178 ALA A C 1
ATOM 1378 O O . ALA A 1 178 ? -12.255 1.099 -14.879 1.00 88.31 178 ALA A O 1
ATOM 1379 N N . ILE A 1 179 ? -10.473 -0.240 -15.163 1.00 85.62 179 ILE A N 1
ATOM 1380 C CA . ILE A 1 179 ? -10.006 -0.134 -13.772 1.00 85.62 179 ILE A CA 1
ATOM 1381 C C . ILE A 1 179 ? -9.556 1.294 -13.450 1.00 85.62 179 ILE A C 1
ATOM 1383 O O . ILE A 1 179 ? -9.978 1.844 -12.437 1.00 85.62 179 ILE A O 1
ATOM 1387 N N . ALA A 1 180 ? -8.737 1.908 -14.307 1.00 87.94 180 ALA A N 1
ATOM 1388 C CA . ALA A 1 180 ? -8.258 3.274 -14.093 1.00 87.94 180 ALA A CA 1
ATOM 1389 C C . ALA A 1 180 ? -9.400 4.307 -14.090 1.00 87.94 180 ALA A C 1
ATOM 1391 O O . ALA A 1 180 ? -9.415 5.210 -13.256 1.00 87.94 180 ALA A O 1
ATOM 1392 N N . GLU A 1 181 ? -10.386 4.139 -14.977 1.00 83.88 181 GLU A N 1
ATOM 1393 C CA . GLU A 1 181 ? -11.589 4.973 -15.032 1.00 83.88 181 GLU A CA 1
ATOM 1394 C C . GLU A 1 181 ? -12.402 4.861 -13.739 1.00 83.88 181 GLU A C 1
ATOM 1396 O O . GLU A 1 181 ? -12.796 5.881 -13.174 1.00 83.88 181 GLU A O 1
ATOM 1401 N N . TYR A 1 182 ? -12.590 3.642 -13.224 1.00 81.50 182 TYR A N 1
ATOM 1402 C CA . TYR A 1 182 ? -13.235 3.437 -11.929 1.00 81.50 182 TYR A CA 1
ATOM 1403 C C . TYR A 1 182 ? -12.452 4.098 -10.785 1.00 81.50 182 TYR A C 1
ATOM 1405 O O . TYR A 1 182 ? -13.042 4.737 -9.914 1.00 81.50 182 TYR A O 1
ATOM 1413 N N . ALA A 1 183 ? -11.124 3.954 -10.792 1.00 77.88 183 ALA A N 1
ATOM 1414 C CA . ALA A 1 183 ? -10.226 4.521 -9.789 1.00 77.88 183 ALA A CA 1
ATOM 1415 C C . ALA A 1 183 ? -10.137 6.058 -9.845 1.00 77.88 183 ALA A C 1
ATOM 1417 O O . ALA A 1 183 ? -9.614 6.678 -8.921 1.00 77.88 183 ALA A O 1
ATOM 1418 N N . GLY A 1 184 ? -10.623 6.688 -10.921 1.00 79.75 184 GLY A N 1
ATOM 1419 C CA . GLY A 1 184 ? -10.456 8.123 -11.152 1.00 79.75 184 GLY A CA 1
ATOM 1420 C C . GLY A 1 184 ? -9.002 8.524 -11.422 1.00 79.75 184 GLY A C 1
ATOM 1421 O O . GLY A 1 184 ? -8.619 9.660 -11.141 1.00 79.75 184 GLY A O 1
ATOM 1422 N N . MET A 1 185 ? -8.194 7.599 -11.947 1.00 84.31 185 MET A N 1
ATOM 1423 C CA . MET A 1 185 ? -6.769 7.792 -12.207 1.00 84.31 185 MET A CA 1
ATOM 1424 C C . MET A 1 185 ? -6.471 7.862 -13.701 1.00 84.31 185 MET A C 1
ATOM 1426 O O . MET A 1 185 ? -7.129 7.230 -14.529 1.00 84.31 185 MET A O 1
ATOM 1430 N N . ASN A 1 186 ? -5.425 8.603 -14.055 1.00 87.81 186 ASN A N 1
ATOM 1431 C CA . ASN A 1 186 ? -4.859 8.531 -15.395 1.00 87.81 186 ASN A CA 1
ATOM 1432 C C . ASN A 1 186 ? -4.062 7.231 -15.551 1.00 87.81 186 ASN A C 1
ATOM 1434 O O . ASN A 1 186 ? -3.484 6.737 -14.588 1.00 87.81 186 ASN A O 1
ATOM 1438 N N . ILE A 1 187 ? -3.982 6.689 -16.767 1.00 92.12 187 ILE A N 1
ATOM 1439 C CA . ILE A 1 187 ? -3.203 5.476 -17.036 1.00 92.12 187 ILE A CA 1
ATOM 1440 C C . ILE A 1 187 ? -2.361 5.602 -18.307 1.00 92.12 187 ILE A C 1
ATOM 1442 O O . ILE A 1 187 ? -2.842 6.031 -19.356 1.00 92.12 187 ILE A O 1
ATOM 1446 N N . VAL A 1 188 ? -1.099 5.191 -18.211 1.00 91.31 188 VAL A N 1
ATOM 1447 C CA . VAL A 1 188 ? -0.149 5.038 -19.315 1.00 91.31 188 VAL A CA 1
ATOM 1448 C C . VAL A 1 188 ? 0.201 3.561 -19.421 1.00 91.31 188 VAL A C 1
ATOM 1450 O O . VAL A 1 188 ? 0.683 2.962 -18.465 1.00 91.31 188 VAL A O 1
ATOM 1453 N N . ILE A 1 189 ? -0.045 2.967 -20.584 1.00 92.88 189 ILE A N 1
ATOM 1454 C CA . ILE A 1 189 ? 0.162 1.538 -20.829 1.00 92.88 189 ILE A CA 1
ATOM 1455 C C . ILE A 1 189 ? 1.313 1.402 -21.823 1.00 92.88 189 ILE A C 1
ATOM 1457 O O . ILE A 1 189 ? 1.235 1.959 -22.916 1.00 92.88 189 ILE A O 1
ATOM 1461 N N . GLY A 1 190 ? 2.378 0.706 -21.428 1.00 88.06 190 GLY A N 1
ATOM 1462 C CA . GLY A 1 190 ? 3.538 0.453 -22.277 1.00 88.06 190 GLY A CA 1
ATOM 1463 C C . GLY A 1 190 ? 3.208 -0.453 -23.464 1.00 88.06 190 GLY A C 1
ATOM 1464 O O . GLY A 1 190 ? 2.326 -1.309 -23.384 1.00 88.06 190 GLY A O 1
ATOM 1465 N N . ASP A 1 191 ? 3.955 -0.295 -24.556 1.00 86.06 191 ASP A N 1
ATOM 1466 C CA . ASP A 1 191 ? 3.697 -0.979 -25.832 1.00 86.06 191 ASP A CA 1
ATOM 1467 C C . ASP A 1 191 ? 3.764 -2.512 -25.741 1.00 86.06 191 ASP A C 1
ATOM 1469 O O . ASP A 1 191 ? 3.174 -3.212 -26.566 1.00 86.06 191 ASP A O 1
ATOM 1473 N N . ASP A 1 192 ? 4.467 -3.044 -24.739 1.00 83.62 192 ASP A N 1
ATOM 1474 C CA . ASP A 1 192 ? 4.641 -4.480 -24.503 1.00 83.62 192 ASP A CA 1
ATOM 1475 C C . ASP A 1 192 ? 3.444 -5.141 -23.797 1.00 83.62 192 ASP A C 1
ATOM 1477 O O . ASP A 1 192 ? 3.373 -6.374 -23.705 1.00 83.62 192 ASP A O 1
ATOM 1481 N N . VAL A 1 193 ? 2.485 -4.348 -23.312 1.00 87.88 193 VAL A N 1
ATOM 1482 C CA . VAL A 1 193 ? 1.284 -4.838 -22.629 1.00 87.88 193 VAL A CA 1
ATOM 1483 C C . VAL A 1 193 ? 0.250 -5.259 -23.672 1.00 87.88 193 VAL A C 1
ATOM 1485 O O . VAL A 1 193 ? -0.433 -4.429 -24.269 1.00 87.88 193 VAL A O 1
ATOM 1488 N N . LYS A 1 194 ? 0.146 -6.568 -23.927 1.00 87.19 194 LYS A N 1
ATOM 1489 C CA . LYS A 1 194 ? -0.712 -7.136 -24.980 1.00 87.19 194 LYS A CA 1
ATOM 1490 C C . LYS A 1 194 ? -1.418 -8.408 -24.525 1.00 87.19 194 LYS A C 1
ATOM 1492 O O . LYS A 1 194 ? -0.998 -9.091 -23.593 1.00 87.19 194 LYS A O 1
ATOM 1497 N N . GLY A 1 195 ? -2.459 -8.772 -25.267 1.00 89.81 195 GLY A N 1
ATOM 1498 C CA . GLY A 1 195 ? -3.188 -10.027 -25.107 1.00 89.81 195 GLY A CA 1
ATOM 1499 C C . GLY A 1 195 ? -4.585 -9.824 -24.539 1.00 89.81 195 GLY A C 1
ATOM 1500 O O . GLY A 1 195 ? -5.078 -8.702 -24.451 1.00 89.81 195 GLY A O 1
ATOM 1501 N N . THR A 1 196 ? -5.223 -10.932 -24.175 1.00 92.06 196 THR A N 1
ATOM 1502 C CA . THR A 1 196 ? -6.580 -10.932 -23.631 1.00 92.06 196 THR A CA 1
ATOM 1503 C C . THR A 1 196 ? -6.620 -11.445 -22.200 1.00 92.06 196 THR A C 1
ATOM 1505 O O . THR A 1 196 ? -5.716 -12.160 -21.746 1.00 92.06 196 THR A O 1
ATOM 1508 N N . VAL A 1 197 ? -7.682 -11.065 -21.494 1.00 89.50 197 VAL A N 1
ATOM 1509 C CA . VAL A 1 197 ? -7.961 -11.481 -20.124 1.00 89.50 197 VAL A CA 1
ATOM 1510 C C . VAL A 1 197 ? -9.424 -11.907 -19.984 1.00 89.50 197 VAL A C 1
ATOM 1512 O O . VAL A 1 197 ? -10.327 -11.311 -20.571 1.00 89.50 197 VAL A O 1
ATOM 1515 N N . THR A 1 198 ? -9.643 -12.957 -19.198 1.00 88.12 198 THR A N 1
ATOM 1516 C CA . THR A 1 198 ? -10.965 -13.395 -18.746 1.00 88.12 198 THR A CA 1
ATOM 1517 C C . THR A 1 198 ? -10.941 -13.394 -17.229 1.00 88.12 198 THR A C 1
ATOM 1519 O O . THR A 1 198 ? -10.094 -14.065 -16.638 1.00 88.12 198 THR A O 1
ATOM 1522 N N . LEU A 1 199 ? -11.823 -12.623 -16.602 1.00 85.69 199 LEU A N 1
ATOM 1523 C CA . LEU A 1 199 ? -11.838 -12.438 -15.157 1.00 85.69 199 LEU A CA 1
ATOM 1524 C C . LEU A 1 199 ? -13.223 -12.033 -14.662 1.00 85.69 199 LEU A C 1
ATOM 1526 O O . LEU A 1 199 ? -13.970 -11.343 -15.351 1.00 85.69 199 LEU A O 1
ATOM 1530 N N . LYS A 1 200 ? -13.526 -12.418 -13.428 1.00 88.88 200 LYS A N 1
ATOM 1531 C CA . LYS A 1 200 ? -14.708 -11.984 -12.695 1.00 88.88 200 LYS A CA 1
ATOM 1532 C C . LYS A 1 200 ? -14.249 -11.463 -11.345 1.00 88.88 200 LYS A C 1
ATOM 1534 O O . LYS A 1 200 ? -13.616 -12.192 -10.588 1.00 88.88 200 LYS A O 1
ATOM 1539 N N . LEU A 1 201 ? -14.548 -10.203 -11.082 1.00 83.38 201 LEU A N 1
ATOM 1540 C CA . LEU A 1 201 ? -14.260 -9.505 -9.840 1.00 83.38 201 LEU A CA 1
ATOM 1541 C C . LEU A 1 201 ? -15.572 -9.232 -9.139 1.00 83.38 201 LEU A C 1
ATOM 1543 O O . LEU A 1 201 ? -16.544 -8.820 -9.778 1.00 83.38 201 LEU A O 1
ATOM 1547 N N . ASP A 1 202 ? -15.570 -9.416 -7.830 1.00 84.94 202 ASP A N 1
ATOM 1548 C CA . ASP A 1 202 ? -16.696 -9.059 -6.993 1.00 84.94 202 ASP A CA 1
ATOM 1549 C C . ASP A 1 202 ? -16.199 -8.346 -5.742 1.00 84.94 202 ASP A C 1
ATOM 1551 O O . ASP A 1 202 ? -15.435 -8.916 -4.967 1.00 84.94 202 ASP A O 1
ATOM 1555 N N . ASN A 1 203 ? -16.608 -7.086 -5.592 1.00 76.00 203 ASN A N 1
ATOM 1556 C CA . ASN A 1 203 ? -16.284 -6.218 -4.468 1.00 76.00 203 ASN A CA 1
ATOM 1557 C C . ASN A 1 203 ? -14.788 -6.202 -4.105 1.00 76.00 203 ASN A C 1
ATOM 1559 O O . ASN A 1 203 ? -14.421 -6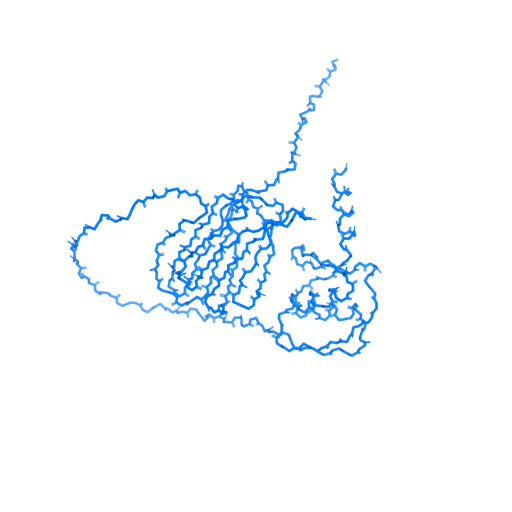.291 -2.937 1.00 76.00 203 ASN A O 1
ATOM 1563 N N . ILE A 1 204 ? -13.926 -6.087 -5.114 1.00 67.69 204 ILE A N 1
ATOM 1564 C CA . ILE A 1 204 ? -12.473 -6.036 -4.925 1.00 67.69 204 ILE A CA 1
ATOM 1565 C C . ILE A 1 204 ? -11.965 -4.593 -5.025 1.00 67.69 204 ILE A C 1
ATOM 1567 O O . ILE A 1 204 ? -12.525 -3.790 -5.774 1.00 67.69 204 ILE A O 1
ATOM 1571 N N . TYR A 1 205 ? -10.901 -4.235 -4.310 1.00 76.00 205 TYR A N 1
ATOM 1572 C CA . TYR A 1 205 ? -10.246 -2.942 -4.515 1.00 76.00 205 TYR A CA 1
ATOM 1573 C C . TYR A 1 205 ? -9.605 -2.864 -5.907 1.00 76.00 205 TYR A C 1
ATOM 1575 O O . TYR A 1 205 ? -9.240 -3.877 -6.513 1.00 76.00 205 TYR A O 1
ATOM 1583 N N . TRP A 1 206 ? -9.515 -1.658 -6.465 1.00 83.00 206 TRP A N 1
ATOM 1584 C CA . TRP A 1 206 ? -9.088 -1.488 -7.855 1.00 83.00 206 TRP A CA 1
ATOM 1585 C C . TRP A 1 206 ? -7.592 -1.768 -8.031 1.00 83.00 206 TRP A C 1
ATOM 1587 O O . TRP A 1 206 ? -7.180 -2.273 -9.075 1.00 83.00 206 TRP A O 1
ATOM 1597 N N . GLU A 1 207 ? -6.800 -1.518 -6.993 1.00 78.50 207 GLU A N 1
ATOM 1598 C CA . GLU A 1 207 ? -5.377 -1.829 -6.890 1.00 78.50 207 GLU A CA 1
ATOM 1599 C C . GLU A 1 207 ? -5.152 -3.346 -6.972 1.00 78.50 207 GLU A C 1
ATOM 1601 O O . GLU A 1 207 ? -4.304 -3.834 -7.725 1.00 78.50 207 GLU A O 1
ATOM 1606 N N . ASP A 1 208 ? -5.969 -4.111 -6.247 1.00 75.88 208 ASP A N 1
ATOM 1607 C CA . ASP A 1 208 ? -5.927 -5.571 -6.240 1.00 75.88 208 ASP A CA 1
ATOM 1608 C C . ASP A 1 208 ? -6.378 -6.150 -7.580 1.00 75.88 208 ASP A C 1
ATOM 1610 O O . ASP A 1 208 ? -5.737 -7.057 -8.116 1.00 75.88 208 ASP A O 1
ATOM 1614 N N . ALA A 1 209 ? -7.439 -5.588 -8.166 1.00 83.50 209 ALA A N 1
ATOM 1615 C CA . ALA A 1 209 ? -7.872 -5.933 -9.515 1.00 83.50 209 ALA A CA 1
ATOM 1616 C C . ALA A 1 209 ? -6.756 -5.708 -10.543 1.00 83.50 209 ALA A C 1
ATOM 1618 O O . ALA A 1 209 ? -6.478 -6.587 -11.364 1.00 83.50 209 ALA A O 1
ATOM 1619 N N . LEU A 1 210 ? -6.094 -4.548 -10.477 1.00 84.88 210 LEU A N 1
ATOM 1620 C CA . LEU A 1 210 ? -4.981 -4.190 -11.349 1.00 84.88 210 LEU A CA 1
ATOM 1621 C C . LEU A 1 210 ? -3.833 -5.194 -11.198 1.00 84.88 210 LEU A C 1
ATOM 1623 O O . LEU A 1 210 ? -3.378 -5.768 -12.189 1.00 84.88 210 LEU A O 1
ATOM 1627 N N . ARG A 1 211 ? -3.408 -5.467 -9.962 1.00 80.50 211 ARG A N 1
ATOM 1628 C CA . ARG A 1 211 ? -2.334 -6.422 -9.663 1.00 80.50 211 ARG A CA 1
ATOM 1629 C C . ARG A 1 211 ? -2.652 -7.826 -10.178 1.00 80.50 211 ARG A C 1
ATOM 1631 O O . ARG A 1 211 ? -1.805 -8.427 -10.839 1.00 80.50 211 ARG A O 1
ATOM 1638 N N . LEU A 1 212 ? -3.862 -8.332 -9.925 1.00 79.75 212 LEU A N 1
ATOM 1639 C CA . LEU A 1 212 ? -4.290 -9.665 -10.366 1.00 79.75 212 LEU A CA 1
ATOM 1640 C C . LEU A 1 212 ? -4.216 -9.809 -11.886 1.00 79.75 212 LEU A C 1
ATOM 1642 O O . LEU A 1 212 ? -3.707 -10.810 -12.389 1.00 79.75 212 LEU A O 1
ATOM 1646 N N . ILE A 1 213 ? -4.673 -8.796 -12.623 1.00 86.50 213 ILE A N 1
ATOM 1647 C CA . ILE A 1 213 ? -4.622 -8.798 -14.087 1.00 86.50 213 ILE A CA 1
ATOM 1648 C C . ILE A 1 213 ? -3.178 -8.830 -14.584 1.00 86.50 213 ILE A C 1
ATOM 1650 O O . ILE A 1 213 ? -2.837 -9.649 -15.442 1.00 86.50 213 ILE A O 1
ATOM 1654 N N . LEU A 1 214 ? -2.321 -7.975 -14.030 1.00 84.81 214 LEU A N 1
ATOM 1655 C CA . LEU A 1 214 ? -0.942 -7.815 -14.488 1.00 84.81 214 LEU A CA 1
ATOM 1656 C C . LEU A 1 214 ? -0.063 -9.028 -14.155 1.00 84.81 214 LEU A C 1
ATOM 1658 O O . LEU A 1 214 ? 0.727 -9.468 -14.999 1.00 84.81 214 LEU A O 1
ATOM 1662 N N . GLN A 1 215 ? -0.259 -9.636 -12.982 1.00 75.56 215 GLN A N 1
ATOM 1663 C CA . GLN A 1 215 ? 0.515 -10.793 -12.530 1.00 75.56 215 GLN A CA 1
ATOM 1664 C C . GLN A 1 215 ? 0.354 -12.007 -13.459 1.00 75.56 215 GLN A C 1
ATOM 1666 O O . GLN A 1 215 ? 1.322 -12.736 -13.677 1.00 75.56 215 GLN A O 1
ATOM 1671 N N . THR A 1 216 ? -0.817 -12.201 -14.081 1.00 72.00 216 THR A N 1
ATOM 1672 C CA . THR A 1 216 ? -1.044 -13.329 -15.012 1.00 72.00 216 THR A CA 1
ATOM 1673 C C . THR A 1 216 ? -0.122 -13.323 -16.235 1.00 72.00 216 THR A C 1
ATOM 1675 O O . THR A 1 216 ? 0.071 -14.364 -16.868 1.00 72.00 216 THR A O 1
ATOM 1678 N N . LYS A 1 217 ? 0.445 -12.162 -16.583 1.00 71.81 217 LYS A N 1
ATOM 1679 C CA . LYS A 1 217 ? 1.305 -11.966 -17.759 1.00 71.81 217 LYS A CA 1
ATOM 1680 C C . LYS A 1 217 ? 2.709 -11.462 -17.409 1.00 71.81 217 LYS A C 1
ATOM 1682 O O . LYS A 1 217 ? 3.486 -11.190 -18.318 1.00 71.81 217 LYS A O 1
ATOM 1687 N N . GLY A 1 218 ? 3.047 -11.365 -16.120 1.00 74.12 218 GLY A N 1
ATOM 1688 C CA . GLY A 1 218 ? 4.347 -10.858 -15.664 1.00 74.12 218 GLY A CA 1
ATOM 1689 C C . GLY A 1 218 ? 4.542 -9.355 -15.894 1.00 74.12 218 GLY A C 1
ATOM 1690 O O . GLY A 1 218 ? 5.678 -8.891 -15.998 1.00 74.12 218 GLY A O 1
ATOM 1691 N N . TYR A 1 219 ? 3.447 -8.602 -16.004 1.00 84.88 219 TYR A N 1
ATOM 1692 C CA . TYR A 1 219 ? 3.483 -7.144 -16.044 1.00 84.88 219 TYR A CA 1
ATOM 1693 C C . TYR A 1 219 ? 3.525 -6.569 -14.627 1.00 84.88 219 TYR A C 1
ATOM 1695 O O . TYR A 1 219 ? 3.155 -7.227 -13.655 1.00 84.88 219 TYR A O 1
ATOM 1703 N N . ALA A 1 220 ? 3.962 -5.321 -14.528 1.00 75.81 220 ALA A N 1
ATOM 1704 C CA . ALA A 1 220 ? 4.016 -4.542 -13.303 1.00 75.81 220 ALA A CA 1
ATOM 1705 C C . ALA A 1 220 ? 3.363 -3.175 -13.530 1.00 75.81 220 ALA A C 1
ATOM 1707 O O . ALA A 1 220 ? 3.140 -2.755 -14.672 1.00 75.81 220 ALA A O 1
ATOM 1708 N N . TYR A 1 221 ? 3.080 -2.471 -12.439 1.00 81.69 221 TYR A N 1
ATOM 1709 C CA . TYR A 1 221 ? 2.662 -1.079 -12.486 1.00 81.69 221 TYR A CA 1
ATOM 1710 C C . TYR A 1 221 ? 3.445 -0.236 -11.481 1.00 81.69 221 TYR A C 1
ATOM 1712 O O . TYR A 1 221 ? 3.939 -0.750 -10.481 1.00 81.69 221 TYR A O 1
ATOM 1720 N N . VAL A 1 222 ? 3.543 1.058 -11.768 1.00 73.56 222 VAL A N 1
ATOM 1721 C CA . VAL A 1 222 ? 4.094 2.097 -10.894 1.00 73.56 222 VAL A CA 1
ATOM 1722 C C . VAL A 1 222 ? 3.072 3.225 -10.835 1.00 73.56 222 VAL A C 1
ATOM 1724 O O . VAL A 1 222 ? 2.479 3.568 -11.857 1.00 73.56 222 VAL A O 1
ATOM 1727 N N . ILE A 1 223 ? 2.847 3.800 -9.658 1.00 74.12 223 ILE A N 1
ATOM 1728 C CA . ILE A 1 223 ? 1.983 4.972 -9.500 1.00 74.12 223 ILE A CA 1
ATOM 1729 C C . ILE A 1 223 ? 2.869 6.204 -9.328 1.00 74.12 223 ILE A C 1
ATOM 1731 O O . ILE A 1 223 ? 3.714 6.250 -8.441 1.00 74.12 223 ILE A O 1
ATOM 1735 N N . GLU A 1 224 ? 2.665 7.206 -10.179 1.00 67.81 224 GLU A N 1
ATOM 1736 C CA . GLU A 1 224 ? 3.346 8.500 -10.132 1.00 67.81 224 GLU A CA 1
ATOM 1737 C C . GLU A 1 224 ? 2.283 9.602 -9.987 1.00 67.81 224 GLU A C 1
ATOM 1739 O O . GLU A 1 224 ? 1.702 10.092 -10.962 1.00 67.81 224 GLU A O 1
ATOM 1744 N N . GLY A 1 225 ? 1.974 9.961 -8.737 1.00 75.75 225 GLY A N 1
ATOM 1745 C CA . GLY A 1 225 ? 0.905 10.904 -8.406 1.00 75.75 225 GLY A CA 1
ATOM 1746 C C . GLY A 1 225 ? -0.475 10.385 -8.826 1.00 75.75 225 GLY A C 1
ATOM 1747 O O . GLY A 1 225 ? -0.988 9.426 -8.265 1.00 75.75 225 GLY A O 1
ATOM 1748 N N . ASN A 1 226 ? -1.085 11.031 -9.822 1.00 77.44 226 ASN A N 1
ATOM 1749 C CA . ASN A 1 226 ? -2.388 10.649 -10.391 1.00 77.44 226 ASN A CA 1
ATOM 1750 C C . ASN A 1 226 ? -2.254 9.552 -11.474 1.00 77.44 226 ASN A C 1
ATOM 1752 O O . ASN A 1 226 ? -3.234 8.918 -11.857 1.00 77.44 226 ASN A O 1
ATOM 1756 N N . VAL A 1 227 ? -1.049 9.305 -11.987 1.00 73.06 227 VAL A N 1
ATOM 1757 C CA . VAL A 1 227 ? -0.858 8.457 -13.167 1.00 73.06 227 VAL A CA 1
ATOM 1758 C C . VAL A 1 227 ? -0.425 7.049 -12.769 1.00 73.06 227 VAL A C 1
ATOM 1760 O O . VAL A 1 227 ? 0.606 6.864 -12.131 1.00 73.06 227 VAL A O 1
ATOM 1763 N N . ILE A 1 228 ? -1.166 6.043 -13.224 1.00 82.44 228 ILE A N 1
ATOM 1764 C CA . ILE A 1 228 ? -0.763 4.636 -13.212 1.00 82.44 228 ILE A CA 1
ATOM 1765 C C . ILE A 1 228 ? 0.060 4.371 -14.475 1.00 82.44 228 ILE A C 1
ATOM 1767 O O . ILE A 1 228 ? -0.423 4.554 -15.590 1.00 82.44 228 ILE A O 1
ATOM 1771 N N . ARG A 1 229 ? 1.293 3.900 -14.332 1.00 87.06 229 ARG A N 1
ATOM 1772 C CA . ARG A 1 229 ? 2.140 3.452 -15.441 1.00 87.06 229 ARG A CA 1
ATOM 1773 C C . ARG A 1 229 ? 2.205 1.936 -15.423 1.00 87.06 229 ARG A C 1
ATOM 1775 O O . ARG A 1 229 ? 2.600 1.361 -14.419 1.00 87.06 229 ARG A O 1
ATOM 1782 N N . VAL A 1 230 ? 1.838 1.284 -16.519 1.00 87.19 230 VAL A N 1
ATOM 1783 C CA . VAL A 1 230 ? 1.844 -0.179 -16.656 1.00 87.19 230 VAL A CA 1
ATOM 1784 C C . VAL A 1 230 ? 2.898 -0.592 -17.674 1.00 87.19 230 VAL A C 1
ATOM 1786 O O . VAL A 1 230 ? 2.962 -0.023 -18.762 1.00 87.19 230 VAL A O 1
ATOM 1789 N N . GLY A 1 231 ? 3.702 -1.598 -17.345 1.00 84.69 231 GLY A N 1
ATOM 1790 C CA . GLY A 1 231 ? 4.789 -2.065 -18.200 1.00 84.69 231 GLY A CA 1
ATOM 1791 C C . GLY A 1 231 ? 5.380 -3.383 -17.719 1.00 84.69 231 GLY A C 1
ATOM 1792 O O . GLY A 1 231 ? 4.766 -4.116 -16.944 1.00 84.69 231 GLY A O 1
ATOM 1793 N N . THR A 1 232 ? 6.585 -3.705 -18.181 1.00 77.19 232 THR A N 1
ATOM 1794 C CA . THR A 1 232 ? 7.343 -4.850 -17.655 1.00 77.19 232 THR A CA 1
ATOM 1795 C C . THR A 1 232 ? 8.291 -4.390 -16.553 1.00 77.19 232 THR A C 1
ATOM 1797 O O . THR A 1 232 ? 8.799 -3.271 -16.599 1.00 77.19 232 THR A O 1
ATOM 1800 N 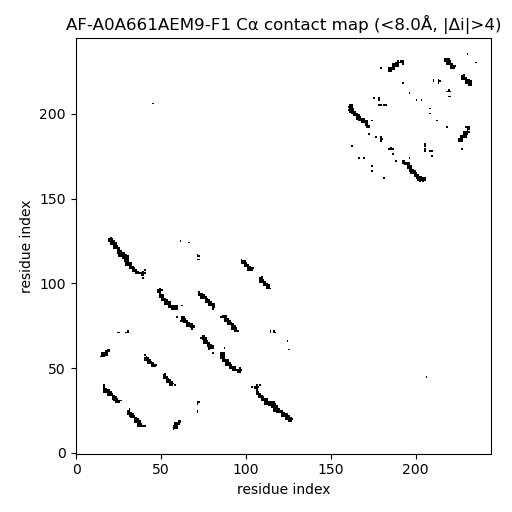N . GLY A 1 233 ? 8.600 -5.266 -15.592 1.00 70.50 233 GLY A N 1
ATOM 1801 C CA . GLY A 1 233 ? 9.616 -4.956 -14.575 1.00 70.50 233 GLY A CA 1
ATOM 1802 C C . GLY A 1 233 ? 10.961 -4.568 -15.201 1.00 70.50 233 GLY A C 1
ATOM 1803 O O . GLY A 1 233 ? 11.581 -3.600 -14.786 1.00 70.50 233 GLY A O 1
ATOM 1804 N N . LYS A 1 234 ? 11.350 -5.241 -16.292 1.00 70.38 234 LYS A N 1
ATOM 1805 C CA . LYS A 1 234 ? 12.568 -4.925 -17.050 1.00 70.38 234 LYS A CA 1
ATOM 1806 C C . LYS A 1 234 ? 12.550 -3.517 -17.656 1.00 70.38 234 LYS A C 1
ATOM 1808 O O . LYS A 1 234 ? 13.593 -2.878 -17.718 1.00 70.38 234 LYS A O 1
ATOM 1813 N N . GLN A 1 235 ? 11.396 -3.052 -18.135 1.00 68.25 235 GLN A N 1
ATOM 1814 C CA . GLN A 1 235 ? 11.264 -1.703 -18.681 1.00 68.25 235 GLN A CA 1
ATOM 1815 C C . GLN A 1 235 ? 11.459 -0.654 -17.584 1.00 68.25 235 GLN A C 1
ATOM 1817 O O . GLN A 1 235 ? 12.218 0.288 -17.782 1.00 68.25 235 GLN A O 1
ATOM 1822 N N . PHE A 1 236 ? 10.811 -0.833 -16.431 1.00 68.75 236 PHE A N 1
ATOM 1823 C CA . PHE A 1 236 ? 10.962 0.101 -15.316 1.00 68.75 236 PHE A CA 1
ATOM 1824 C C . PHE A 1 236 ? 12.385 0.113 -14.757 1.00 68.75 236 PHE A C 1
ATOM 1826 O O . PHE A 1 236 ? 12.889 1.184 -14.430 1.00 68.75 236 PHE A O 1
ATOM 1833 N N . GLU A 1 237 ? 13.049 -1.042 -14.729 1.00 63.59 237 GLU A N 1
ATOM 1834 C CA . GLU A 1 237 ? 14.462 -1.143 -14.358 1.00 63.59 237 GLU A CA 1
ATOM 1835 C C . GLU A 1 237 ? 15.356 -0.363 -15.331 1.00 63.59 237 GLU A C 1
ATOM 1837 O O . GLU A 1 237 ? 16.114 0.509 -14.924 1.00 63.59 237 GLU A O 1
ATOM 1842 N N . ALA A 1 238 ? 15.201 -0.590 -16.638 1.00 67.88 238 ALA A N 1
ATOM 1843 C CA . ALA A 1 238 ? 16.001 0.093 -17.654 1.00 67.88 238 ALA A CA 1
ATOM 1844 C C . ALA A 1 238 ? 15.781 1.618 -17.661 1.00 67.88 238 ALA A C 1
ATOM 1846 O O . ALA A 1 238 ? 16.714 2.385 -17.894 1.00 67.88 238 ALA A O 1
ATOM 1847 N N . GLU A 1 239 ? 14.552 2.078 -17.414 1.00 62.19 239 GLU A N 1
ATOM 1848 C CA . GLU A 1 239 ? 14.255 3.507 -17.280 1.00 62.19 239 GLU A CA 1
ATOM 1849 C C . GLU A 1 239 ? 14.878 4.120 -16.019 1.00 62.19 239 GLU A C 1
ATOM 1851 O O . GLU A 1 239 ? 15.285 5.283 -16.056 1.00 62.19 239 GLU A O 1
ATOM 1856 N N . ARG A 1 240 ? 14.954 3.356 -14.921 1.00 62.28 240 ARG A N 1
ATOM 1857 C CA . ARG A 1 240 ? 15.621 3.768 -13.680 1.00 62.28 240 ARG A CA 1
ATOM 1858 C C . ARG A 1 240 ? 17.124 3.911 -13.910 1.00 62.28 240 ARG A C 1
ATOM 1860 O O . ARG A 1 240 ? 17.648 5.000 -13.706 1.00 62.28 240 ARG A O 1
ATOM 1867 N N . GLU A 1 241 ? 17.769 2.884 -14.464 1.00 57.91 241 GLU A N 1
ATOM 1868 C CA . GLU A 1 241 ? 19.197 2.907 -14.817 1.00 57.91 241 GLU A CA 1
ATOM 1869 C C . GLU A 1 241 ? 19.540 4.070 -15.768 1.00 57.91 241 GLU A C 1
ATOM 1871 O O . GLU A 1 241 ? 20.540 4.763 -15.590 1.00 57.91 241 GLU A O 1
ATOM 1876 N N . ALA A 1 242 ? 18.695 4.333 -16.771 1.00 67.50 242 ALA A N 1
ATOM 1877 C CA . ALA A 1 242 ? 18.922 5.406 -17.740 1.00 67.50 242 ALA A CA 1
ATOM 1878 C C . ALA A 1 242 ? 18.759 6.821 -17.158 1.00 67.50 242 ALA A C 1
ATOM 1880 O O . ALA A 1 242 ? 19.275 7.773 -17.741 1.00 67.50 242 ALA A O 1
ATOM 1881 N N . ARG A 1 243 ? 18.031 6.980 -16.046 1.00 56.88 243 ARG A N 1
ATOM 1882 C CA . ARG A 1 243 ? 17.902 8.263 -15.333 1.00 56.88 243 ARG A CA 1
ATOM 1883 C C . ARG A 1 243 ? 19.080 8.544 -14.399 1.00 56.88 243 ARG A C 1
ATOM 1885 O O . ARG A 1 243 ? 19.226 9.682 -13.961 1.00 56.88 243 ARG A O 1
ATOM 1892 N N . GLU A 1 244 ? 19.889 7.534 -14.100 1.00 44.84 244 GLU A N 1
ATOM 1893 C CA . GLU A 1 244 ? 21.055 7.626 -13.215 1.00 44.84 244 GLU A CA 1
ATOM 1894 C C . GLU A 1 244 ? 22.375 7.916 -13.965 1.00 44.84 244 GLU A C 1
ATOM 1896 O O . GLU A 1 244 ? 23.408 8.122 -13.324 1.00 44.84 244 GLU A O 1
ATOM 1901 N N . LEU A 1 245 ? 22.345 7.976 -15.306 1.00 45.19 245 LEU A N 1
ATOM 1902 C CA . LEU A 1 245 ? 23.471 8.315 -16.198 1.00 45.19 245 LEU A CA 1
ATOM 1903 C C . LEU A 1 245 ? 23.414 9.767 -16.698 1.00 45.19 245 LEU A C 1
ATOM 1905 O O . LEU A 1 245 ? 24.504 10.376 -16.814 1.00 45.19 245 LEU A O 1
#

Secondary structure (DSSP, 8-state):
----------------EEEEEEEEEEETTEEEEEEEESS---EEEEEETTEEEEEEETEESSTT-EEEEEETTEEEEEEEEETTTTEEEEEEEESS---EEEEEETTEEEEEE---PPPEEEEE-SS---PPP---------------------------PPEEEEEEEEEHHHHHHHHHHHHT-EEEE-TT--SEEEEEEEEE-HHHHHHHHHHTTTEEEEEETTEEEEEEHHHHHHHHHHH--

Mean predicted aligned error: 16.98 Å

pLDDT: mean 73.49, std 19.82, range [28.08, 96.06]

Radius of gyration: 23.27 Å; Cα contacts (8 Å, |Δi|>4): 432; chains: 1; bounding box: 66×51×69 Å

Solvent-accessible surface area (backbone atoms only — not comparable to full-atom values): 14527 Å² total; per-residue (Å²): 135,86,80,81,79,81,80,81,79,76,79,78,67,94,73,61,40,39,46,56,36,32,34,39,31,27,38,88,35,24,19,38,39,38,38,35,39,81,44,78,77,55,71,50,73,50,76,56,80,38,25,44,37,36,43,28,49,48,32,43,58,63,64,75,40,70,45,83,61,73,49,59,56,30,42,30,42,35,30,40,70,42,90,90,67,48,28,29,32,39,37,40,33,33,78,53,75,65,59,69,51,77,45,79,55,75,37,29,43,40,34,44,30,57,55,65,26,65,68,42,75,75,44,69,74,52,65,69,88,76,81,80,87,78,88,87,77,82,82,83,88,79,91,81,92,81,92,76,92,75,84,76,72,83,77,75,78,75,71,83,74,51,44,65,50,76,40,76,72,32,50,42,65,58,57,55,48,55,43,27,60,73,69,74,35,48,75,46,74,38,92,86,66,74,60,66,42,67,49,78,44,72,65,34,53,57,68,57,53,52,49,58,62,29,55,80,74,64,37,42,73,49,76,60,90,63,33,39,38,36,36,42,59,68,55,57,49,52,54,51,59,63,72,75,110